Protein AF-A0A5M5C6N2-F1 (afdb_monomer_lite)

InterPro domains:
  IPR043129 ATPase, nucleotide binding domain [SSF53067] (3-131)
  IPR050696 Bacterial cell division protein FtsA/MreB [PTHR32432] (3-227)

Radius of gyration: 34.99 Å; chains: 1; bounding box: 117×96×65 Å

Sequence (260 aa):
LTVLPLGGNSITRDITTLQMEEEEAERLKKAYGDALYEEDPEQEEEATCKLEDDNRIIKVADLNNIIEARAEEIVANVWNQIQLSGYEDKLLAGLILTGGAANLKNLDETLRKRSKIEKIRMAKLPRNTVHAPNNILKKDGSQNTLFGLLFEGNQNCCLTETAPQAAAPVPPLSKPEPEVHRTADIFEDDQELKEQARLARLKKEEEEREAKLAAKEAEKLRKQKEKEEKERRKREAGPSWIQRKIDSLTKEIFSDDDMK

Structure (mmCIF, N/CA/C/O backbone):
data_AF-A0A5M5C6N2-F1
#
_entry.id   AF-A0A5M5C6N2-F1
#
loop_
_atom_site.group_PDB
_atom_site.id
_atom_site.type_symbol
_atom_site.label_atom_id
_atom_site.label_alt_id
_atom_site.label_comp_id
_atom_site.label_asym_id
_atom_site.label_entity_id
_atom_site.label_seq_id
_atom_site.pdbx_PDB_ins_code
_atom_site.Cartn_x
_atom_site.Cartn_y
_atom_site.Cartn_z
_atom_site.occupancy
_atom_site.B_iso_or_equiv
_atom_site.auth_seq_id
_atom_site.auth_comp_id
_atom_site.auth_asym_id
_atom_site.auth_atom_id
_atom_site.pdbx_PDB_model_num
ATOM 1 N N . LEU A 1 1 ? 7.626 7.444 -18.335 1.00 78.94 1 LEU A N 1
ATOM 2 C CA . LEU A 1 1 ? 7.236 7.541 -16.911 1.00 78.94 1 LEU A CA 1
ATOM 3 C C . LEU A 1 1 ? 5.730 7.726 -16.858 1.00 78.94 1 LEU A C 1
ATOM 5 O O . LEU A 1 1 ? 5.243 8.663 -17.477 1.00 78.94 1 LEU A O 1
ATOM 9 N N . THR A 1 2 ? 5.019 6.849 -16.157 1.00 90.38 2 THR A N 1
ATOM 10 C CA . THR A 1 2 ? 3.582 7.005 -15.892 1.00 90.38 2 THR A CA 1
ATOM 11 C C . THR A 1 2 ? 3.406 7.329 -14.417 1.00 90.38 2 THR A C 1
ATOM 13 O O . THR A 1 2 ? 4.009 6.666 -13.576 1.00 90.38 2 THR A O 1
ATOM 16 N N . VAL A 1 3 ? 2.609 8.350 -14.103 1.00 94.31 3 VAL A N 1
ATOM 17 C CA . VAL A 1 3 ? 2.327 8.778 -12.727 1.00 94.31 3 VAL A CA 1
ATOM 18 C C . VAL A 1 3 ? 0.827 8.687 -12.494 1.00 94.31 3 VAL A C 1
ATOM 20 O O . VAL A 1 3 ? 0.045 9.225 -13.275 1.00 94.31 3 VAL A O 1
ATOM 23 N N . LEU A 1 4 ? 0.433 8.004 -11.421 1.00 94.25 4 LEU A N 1
ATOM 24 C CA . LEU A 1 4 ? -0.952 7.949 -10.969 1.00 94.25 4 LEU A CA 1
ATOM 25 C C . LEU A 1 4 ? -1.170 9.039 -9.908 1.00 94.25 4 LEU A C 1
ATOM 27 O O . LEU A 1 4 ? -0.350 9.146 -8.996 1.00 94.25 4 LEU A O 1
ATOM 31 N N . PRO A 1 5 ? -2.253 9.834 -9.978 1.00 94.44 5 PRO A N 1
ATOM 32 C CA . PRO A 1 5 ? -2.545 10.886 -9.001 1.00 94.44 5 PRO A CA 1
ATOM 33 C C . PRO A 1 5 ? -3.140 10.319 -7.693 1.00 94.44 5 PRO A C 1
ATOM 35 O O . PRO A 1 5 ? -4.066 10.891 -7.125 1.00 94.44 5 PRO A O 1
ATOM 38 N N . LEU A 1 6 ? -2.632 9.173 -7.230 1.00 93.94 6 LEU A N 1
ATOM 39 C CA . LEU A 1 6 ? -3.073 8.449 -6.038 1.00 93.94 6 LEU A CA 1
ATOM 40 C C . LEU A 1 6 ? -1.841 7.959 -5.270 1.00 93.94 6 LEU A C 1
ATOM 42 O O . LEU A 1 6 ? -0.880 7.478 -5.871 1.00 93.94 6 LEU A O 1
ATOM 46 N N . GLY A 1 7 ? -1.858 8.067 -3.943 1.00 94.12 7 GLY A N 1
ATOM 47 C CA . GLY A 1 7 ? -0.728 7.642 -3.117 1.00 94.12 7 GLY A CA 1
ATOM 48 C C . GLY A 1 7 ? -1.032 7.657 -1.625 1.00 94.12 7 GLY A C 1
ATOM 49 O O . GLY A 1 7 ? -2.189 7.656 -1.214 1.00 94.12 7 GLY A O 1
ATOM 50 N N . GLY A 1 8 ? 0.017 7.710 -0.800 1.00 95.50 8 GLY A N 1
ATOM 51 C CA . GLY A 1 8 ? -0.117 7.658 0.661 1.00 95.50 8 GLY A CA 1
ATOM 52 C C . GLY A 1 8 ? -1.004 8.757 1.256 1.00 95.50 8 GLY A C 1
ATOM 53 O O . GLY A 1 8 ? -1.673 8.497 2.251 1.00 95.50 8 GLY A O 1
ATOM 54 N N . ASN A 1 9 ? -1.053 9.939 0.632 1.00 96.62 9 ASN A N 1
ATOM 55 C CA . ASN A 1 9 ? -1.909 11.050 1.066 1.00 96.62 9 ASN A CA 1
ATOM 56 C C . ASN A 1 9 ? -3.391 10.791 0.761 1.00 96.62 9 ASN A C 1
ATOM 58 O O . ASN A 1 9 ? -4.253 11.278 1.481 1.00 96.62 9 ASN A O 1
ATOM 62 N N . SER A 1 10 ? -3.704 10.015 -0.284 1.00 97.38 10 SER A N 1
ATOM 63 C CA . SER A 1 10 ? -5.083 9.606 -0.577 1.00 97.38 10 SER A CA 1
ATOM 64 C C . SER A 1 10 ? -5.637 8.739 0.554 1.00 97.38 10 SER A C 1
ATOM 66 O O . SER A 1 10 ? -6.779 8.922 0.950 1.00 97.38 10 SER A O 1
ATOM 68 N N . ILE A 1 11 ? -4.802 7.858 1.118 1.00 97.56 11 ILE A N 1
ATOM 69 C CA . ILE A 1 11 ? -5.161 7.035 2.282 1.00 97.56 11 ILE A CA 1
ATOM 70 C C . ILE A 1 11 ? -5.429 7.931 3.494 1.00 97.56 11 ILE A C 1
ATOM 72 O O . ILE A 1 11 ? -6.481 7.832 4.113 1.00 97.56 11 ILE A O 1
ATOM 76 N N . THR A 1 12 ? -4.513 8.853 3.804 1.00 97.75 12 THR A N 1
ATOM 77 C CA . THR A 1 12 ? -4.675 9.793 4.927 1.00 97.75 12 THR A CA 1
ATOM 78 C C . THR A 1 12 ? -5.946 10.617 4.798 1.00 97.75 12 THR A C 1
ATOM 80 O O . THR A 1 12 ? -6.697 10.754 5.759 1.00 97.75 12 THR A O 1
ATOM 83 N N . ARG A 1 13 ? -6.222 11.125 3.594 1.00 97.44 13 ARG A N 1
ATOM 84 C CA . ARG A 1 13 ? -7.409 11.931 3.325 1.00 97.44 13 ARG A CA 1
ATOM 85 C C . ARG A 1 13 ? -8.696 11.139 3.531 1.00 97.44 13 ARG A C 1
ATOM 87 O O . ARG A 1 13 ? -9.644 11.688 4.080 1.00 97.44 13 ARG A O 1
ATOM 94 N N . ASP A 1 14 ? -8.731 9.868 3.154 1.00 97.69 14 ASP A N 1
ATOM 95 C CA . ASP A 1 14 ? -9.904 9.030 3.395 1.00 97.69 14 ASP A CA 1
ATOM 96 C C . ASP A 1 14 ? -10.122 8.765 4.889 1.00 97.69 14 ASP A C 1
ATOM 98 O O . ASP A 1 14 ? -11.259 8.802 5.352 1.00 97.69 14 ASP A O 1
ATOM 102 N N . ILE A 1 15 ? -9.054 8.586 5.671 1.00 96.56 15 ILE A N 1
ATOM 103 C CA . ILE A 1 15 ? -9.148 8.404 7.130 1.00 96.56 15 ILE A CA 1
ATOM 104 C C . ILE A 1 15 ? -9.790 9.628 7.805 1.00 96.56 15 ILE A C 1
ATOM 106 O O . ILE A 1 15 ? -10.530 9.472 8.774 1.00 96.56 15 ILE A O 1
ATOM 110 N N . THR A 1 16 ? -9.606 10.844 7.270 1.00 95.88 16 THR A N 1
ATOM 111 C CA . THR A 1 16 ? -10.241 12.055 7.837 1.00 95.88 16 THR A CA 1
ATOM 112 C C . THR A 1 16 ? -11.775 12.020 7.814 1.00 95.88 16 THR A C 1
ATOM 114 O O . THR A 1 16 ? -12.417 12.763 8.559 1.00 95.88 16 THR A O 1
ATOM 117 N N . THR A 1 17 ? -12.390 11.114 7.039 1.00 95.06 17 THR A N 1
ATOM 118 C CA . THR A 1 17 ? -13.845 10.873 7.075 1.00 95.06 17 THR A CA 1
ATOM 119 C C . THR A 1 17 ? -14.340 10.384 8.441 1.00 95.06 17 THR A C 1
ATOM 121 O O . THR A 1 17 ? -15.502 10.603 8.777 1.00 95.06 17 THR A O 1
ATOM 124 N N . LEU A 1 18 ? -13.444 9.851 9.279 1.00 91.19 18 LEU A N 1
ATOM 125 C CA . LEU A 1 18 ? -13.678 9.528 10.690 1.00 91.19 18 LEU A CA 1
ATOM 126 C C . LEU A 1 18 ? -13.667 10.767 11.614 1.00 91.19 18 LEU A C 1
ATOM 128 O O . LEU A 1 18 ? -13.539 10.641 12.830 1.00 91.19 18 LEU A O 1
ATOM 132 N N . GLN A 1 19 ? -13.815 11.971 11.051 1.00 91.06 19 GLN A N 1
ATOM 133 C CA . GLN A 1 19 ? -13.918 13.248 11.767 1.00 91.06 19 GLN A CA 1
ATOM 134 C C . GLN A 1 19 ? -12.662 13.610 12.578 1.00 91.06 19 GLN A C 1
ATOM 136 O O . GLN A 1 19 ? -12.755 14.109 13.702 1.00 91.06 19 GLN A O 1
ATOM 141 N N . MET A 1 20 ? -11.481 13.380 12.009 1.00 90.75 20 MET A N 1
ATOM 142 C CA . MET A 1 20 ? -10.190 13.752 12.601 1.00 90.75 20 MET A CA 1
ATOM 143 C C . MET A 1 20 ? -9.370 14.633 11.655 1.00 90.75 20 MET A C 1
ATOM 145 O O . MET A 1 20 ? -9.631 14.676 10.452 1.00 90.75 20 MET A O 1
ATOM 149 N N . GLU A 1 21 ? -8.374 15.327 12.203 1.00 92.81 21 GLU A N 1
ATOM 150 C CA . GLU A 1 21 ? -7.442 16.135 11.415 1.00 92.81 21 GLU A CA 1
ATOM 151 C C . GLU A 1 21 ? -6.451 15.261 10.631 1.00 92.81 21 GLU A C 1
ATOM 153 O O . GLU A 1 21 ? -6.195 14.108 10.979 1.00 92.81 21 GLU A O 1
ATOM 158 N N . GLU A 1 22 ? -5.879 15.812 9.558 1.00 95.69 22 GLU A N 1
ATOM 159 C CA . GLU A 1 22 ? -4.980 15.071 8.662 1.00 95.69 22 GLU A CA 1
ATOM 160 C C . GLU A 1 22 ? -3.694 14.607 9.367 1.00 95.69 22 GLU A C 1
ATOM 162 O O . GLU A 1 22 ? -3.200 13.514 9.093 1.00 95.69 22 GLU A O 1
ATOM 167 N N . GLU A 1 23 ? -3.173 15.402 10.307 1.00 94.75 23 GLU A N 1
ATOM 168 C CA . GLU A 1 23 ? -1.997 15.036 11.105 1.00 94.75 23 GLU A CA 1
ATOM 169 C C . GLU A 1 23 ? -2.273 13.809 11.984 1.00 94.75 23 GLU A C 1
ATOM 171 O O . GLU A 1 23 ? -1.483 12.859 12.000 1.00 94.75 23 GLU A O 1
ATOM 176 N N . GLU A 1 24 ? -3.442 13.779 12.624 1.00 92.50 24 GLU A N 1
ATOM 177 C CA . GLU A 1 24 ? -3.880 12.652 13.444 1.00 92.50 24 GLU A CA 1
ATOM 178 C C . GLU A 1 24 ? -4.165 11.409 12.593 1.00 92.50 24 GLU A C 1
ATOM 180 O O . GLU A 1 24 ? -3.722 10.305 12.920 1.00 92.50 24 GLU A O 1
ATOM 185 N N . ALA A 1 25 ? -4.818 11.585 11.443 1.00 95.31 25 ALA A N 1
ATOM 186 C CA . ALA A 1 25 ? -5.032 10.515 10.474 1.00 95.31 25 ALA A CA 1
ATOM 187 C C . ALA A 1 25 ? -3.707 9.896 10.002 1.00 95.31 25 ALA A C 1
ATOM 189 O O . ALA A 1 25 ? -3.579 8.672 9.920 1.00 95.31 25 ALA A O 1
ATOM 190 N N . GLU A 1 26 ? -2.690 10.718 9.724 1.00 96.06 26 GLU A N 1
ATOM 191 C CA . GLU A 1 26 ? -1.363 10.247 9.324 1.00 96.06 26 GLU A CA 1
ATOM 192 C C . GLU A 1 26 ? -0.672 9.477 10.455 1.00 96.06 26 GLU A C 1
ATOM 194 O O . GLU A 1 26 ? -0.007 8.466 10.201 1.00 96.06 26 GLU A O 1
ATOM 199 N N . ARG A 1 27 ? -0.826 9.944 11.698 1.00 94.62 27 ARG A N 1
ATOM 200 C CA . ARG A 1 27 ? -0.292 9.291 12.897 1.00 94.62 27 ARG A CA 1
ATOM 201 C C . ARG A 1 27 ? -0.916 7.911 13.088 1.00 94.62 27 ARG A C 1
ATOM 203 O O . ARG A 1 27 ? -0.180 6.928 13.201 1.00 94.62 27 ARG A O 1
ATOM 210 N N . LEU A 1 28 ? -2.246 7.819 13.038 1.00 93.50 28 LEU A N 1
ATOM 211 C CA . LEU A 1 28 ? -2.975 6.556 13.170 1.00 93.50 28 LEU A CA 1
ATOM 212 C C . LEU A 1 28 ? -2.671 5.595 12.018 1.00 93.50 28 LEU A C 1
ATOM 214 O O . LEU A 1 28 ? -2.418 4.418 12.269 1.00 93.50 28 LEU A O 1
ATOM 218 N N . LYS A 1 29 ? -2.585 6.092 10.777 1.00 96.06 29 LYS A N 1
ATOM 219 C CA . LYS A 1 29 ? -2.173 5.295 9.610 1.00 96.06 29 LYS A CA 1
ATOM 220 C C . LYS A 1 29 ? -0.798 4.657 9.811 1.00 96.06 29 LYS A C 1
ATOM 222 O O . LYS A 1 29 ? -0.615 3.487 9.502 1.00 96.06 29 LYS A O 1
ATOM 227 N N . LYS A 1 30 ? 0.180 5.414 10.318 1.00 94.81 30 LYS A N 1
ATOM 228 C CA . LYS A 1 30 ? 1.534 4.893 10.582 1.00 94.81 30 LYS A CA 1
ATOM 229 C C . LYS A 1 30 ? 1.570 3.897 11.740 1.00 94.81 30 LYS A C 1
ATOM 231 O O . LYS A 1 30 ? 2.408 3.003 11.718 1.00 94.81 30 LYS A O 1
ATOM 236 N N . ALA A 1 31 ? 0.719 4.082 12.747 1.00 93.25 31 ALA A N 1
ATOM 237 C CA . ALA A 1 31 ? 0.718 3.266 13.957 1.00 93.25 31 ALA A CA 1
ATOM 238 C C . ALA A 1 31 ? -0.047 1.942 13.797 1.00 93.25 31 ALA A C 1
ATOM 240 O O . ALA A 1 31 ? 0.437 0.909 14.251 1.00 93.25 31 ALA A O 1
ATOM 241 N N . TYR A 1 32 ? -1.216 1.972 13.150 1.00 93.50 32 TYR A N 1
ATOM 242 C CA . TYR A 1 32 ? -2.164 0.849 13.111 1.00 93.50 32 TYR A CA 1
ATOM 243 C C . TYR A 1 32 ? -2.535 0.390 11.695 1.00 93.50 32 TYR A C 1
ATOM 245 O O . TYR A 1 32 ? -3.267 -0.587 11.557 1.00 93.50 32 TYR A O 1
ATOM 253 N N . GLY A 1 33 ? -2.062 1.090 10.660 1.00 94.69 33 GLY A N 1
ATOM 254 C CA . GLY A 1 33 ? -2.481 0.856 9.284 1.00 94.69 33 GLY A CA 1
ATOM 255 C C . GLY A 1 33 ? -2.011 -0.480 8.716 1.00 94.69 33 GLY A C 1
ATOM 256 O O . GLY A 1 33 ? -0.813 -0.778 8.693 1.00 94.69 33 GLY A O 1
ATOM 257 N N . ASP A 1 34 ? -2.965 -1.232 8.186 1.00 95.75 34 ASP A N 1
ATOM 258 C CA . ASP A 1 34 ? -2.791 -2.524 7.536 1.00 95.75 34 ASP A CA 1
ATOM 259 C C . ASP A 1 34 ? -3.590 -2.548 6.224 1.00 95.75 34 ASP A C 1
ATOM 261 O O . ASP A 1 34 ? -4.764 -2.186 6.190 1.00 95.75 34 ASP A O 1
ATOM 265 N N . ALA A 1 35 ? -2.929 -2.903 5.121 1.00 95.50 35 ALA A N 1
ATOM 266 C CA . ALA A 1 35 ? -3.523 -2.952 3.786 1.00 95.50 35 ALA A CA 1
ATOM 267 C C . ALA A 1 35 ? -4.299 -4.249 3.505 1.00 95.50 35 ALA A C 1
ATOM 269 O O . ALA A 1 35 ? -4.906 -4.363 2.438 1.00 95.50 35 ALA A O 1
ATOM 270 N N . LEU A 1 36 ? -4.217 -5.229 4.406 1.00 92.81 36 LEU A N 1
ATOM 271 C CA . LEU A 1 36 ? -4.954 -6.486 4.357 1.00 92.81 36 LEU A CA 1
ATOM 272 C C . LEU A 1 36 ? -5.236 -6.907 5.802 1.00 92.81 36 LEU A C 1
ATOM 274 O O . LEU A 1 36 ? -4.557 -7.773 6.358 1.00 92.81 36 LEU A O 1
ATOM 278 N N . TYR A 1 37 ? -6.167 -6.202 6.441 1.00 90.19 37 TYR A N 1
ATOM 279 C CA . TYR A 1 37 ? -6.447 -6.401 7.856 1.00 90.19 37 TYR A CA 1
ATOM 280 C C . TYR A 1 37 ? -7.359 -7.608 8.054 1.00 90.19 37 TYR A C 1
ATOM 282 O O . TYR A 1 37 ? -8.440 -7.694 7.479 1.00 90.19 37 TYR A O 1
ATOM 290 N N . GLU A 1 38 ? -6.934 -8.522 8.918 1.00 86.50 38 GLU A N 1
ATOM 291 C CA . GLU A 1 38 ? -7.752 -9.636 9.381 1.00 86.50 38 GLU A CA 1
ATOM 292 C C . GLU A 1 38 ? -7.934 -9.489 10.893 1.00 86.50 38 GLU A C 1
ATOM 294 O O . GLU A 1 38 ? -6.960 -9.340 11.636 1.00 86.50 38 GLU A O 1
ATOM 299 N N . GLU A 1 39 ? -9.189 -9.471 11.339 1.00 77.69 39 GLU A N 1
ATOM 300 C CA . GLU A 1 39 ? -9.524 -9.427 12.760 1.00 77.69 39 GLU A CA 1
ATOM 301 C C . GLU A 1 39 ? -9.248 -10.797 13.388 1.00 77.69 39 GLU A C 1
ATOM 303 O O . GLU A 1 39 ? -9.658 -11.826 12.846 1.00 77.69 39 GLU A O 1
ATOM 308 N N . ASP A 1 40 ? -8.527 -10.813 14.510 1.00 77.44 40 ASP A N 1
ATOM 309 C CA . ASP A 1 40 ? -8.196 -12.051 15.209 1.00 77.44 40 ASP A CA 1
ATOM 310 C C . ASP A 1 40 ? -9.430 -12.549 15.984 1.00 77.44 40 ASP A C 1
ATOM 312 O O . ASP A 1 40 ? -9.872 -11.882 16.924 1.00 77.44 40 ASP A O 1
ATOM 316 N N . PRO A 1 41 ? -10.004 -13.713 15.624 1.00 72.31 41 PRO A N 1
ATOM 317 C CA . PRO A 1 41 ? -11.196 -14.236 16.282 1.00 72.31 41 PRO A CA 1
ATOM 318 C C . PRO A 1 41 ? -10.955 -14.664 17.739 1.00 72.31 41 PRO A C 1
ATOM 320 O O . PRO A 1 41 ? -11.925 -14.892 18.461 1.00 72.31 41 PRO A O 1
ATOM 323 N N . GLU A 1 42 ? -9.698 -14.807 18.175 1.00 70.25 42 GLU A N 1
ATOM 324 C CA . GLU A 1 42 ? -9.336 -15.152 19.557 1.00 70.25 42 GLU A CA 1
ATOM 325 C C . GLU A 1 42 ? -9.193 -13.916 20.462 1.00 70.25 42 GLU A C 1
ATOM 327 O O . GLU A 1 42 ? -9.036 -14.047 21.679 1.00 70.25 42 GLU A O 1
ATOM 332 N N . GLN A 1 43 ? -9.268 -12.709 19.898 1.00 72.25 43 GLN A N 1
ATOM 333 C CA . GLN A 1 43 ? -9.117 -11.468 20.643 1.00 72.25 43 GLN A CA 1
ATOM 334 C C . GLN A 1 43 ? -10.446 -11.082 21.322 1.00 72.25 43 GLN A C 1
ATOM 336 O O . GLN A 1 43 ? -11.411 -10.702 20.667 1.00 72.25 43 GLN A O 1
ATOM 341 N N . GLU A 1 44 ? -10.508 -11.191 22.657 1.00 59.06 44 GLU A N 1
ATOM 342 C CA . GLU A 1 44 ? -11.731 -10.913 23.440 1.00 59.06 44 GLU A CA 1
ATOM 343 C C . GLU A 1 44 ? -12.141 -9.426 23.446 1.00 59.06 44 GLU A C 1
ATOM 345 O O . GLU A 1 44 ? -13.319 -9.114 23.626 1.00 59.06 44 GLU A O 1
ATOM 350 N N . GLU A 1 45 ? -11.190 -8.508 23.242 1.00 61.97 45 GLU A N 1
ATOM 351 C CA . GLU A 1 45 ? -11.435 -7.064 23.166 1.00 61.97 45 GLU A CA 1
ATOM 352 C C . GLU A 1 45 ? -11.119 -6.529 21.766 1.00 61.97 45 GLU A C 1
ATOM 354 O O . GLU A 1 45 ? -10.019 -6.727 21.244 1.00 61.97 45 GLU A O 1
ATOM 359 N N . GLU A 1 46 ? -12.076 -5.799 21.183 1.00 68.00 46 GLU A N 1
ATOM 360 C CA . GLU A 1 46 ? -11.882 -5.096 19.914 1.00 68.00 46 GLU A CA 1
ATOM 361 C C . GLU A 1 46 ? -10.692 -4.133 20.032 1.00 68.00 46 GLU A C 1
ATOM 363 O O . GLU A 1 46 ? -10.633 -3.288 20.931 1.00 68.00 46 GLU A O 1
ATOM 368 N N . ALA A 1 47 ? -9.736 -4.228 19.107 1.00 75.69 47 ALA A N 1
ATOM 369 C CA . ALA A 1 47 ? -8.605 -3.316 19.090 1.00 75.69 47 ALA A CA 1
ATOM 370 C C . ALA A 1 47 ? -9.097 -1.883 18.828 1.00 75.69 47 ALA A C 1
ATOM 372 O O . ALA A 1 47 ? -9.741 -1.603 17.814 1.00 75.69 47 ALA A O 1
ATOM 373 N N . THR A 1 48 ? -8.766 -0.956 19.727 1.00 81.62 48 THR A N 1
ATOM 374 C CA . THR A 1 48 ? -9.155 0.453 19.599 1.00 81.62 48 THR A CA 1
ATOM 375 C C . THR A 1 48 ? -7.957 1.387 19.527 1.00 81.62 48 THR A C 1
ATOM 377 O O . THR A 1 48 ? -6.979 1.207 20.254 1.00 81.62 48 THR A O 1
ATOM 380 N N . CYS A 1 49 ? -8.056 2.429 18.707 1.00 79.00 49 CYS A N 1
ATOM 381 C CA . CYS A 1 49 ? -7.120 3.542 18.679 1.00 79.00 49 CYS A CA 1
ATOM 382 C C . CYS A 1 49 ? -7.710 4.757 19.413 1.00 79.00 49 CYS A C 1
ATOM 384 O O . CYS A 1 49 ? -8.867 5.137 19.214 1.00 79.00 49 CYS A O 1
ATOM 386 N N . LYS A 1 50 ? -6.901 5.354 20.294 1.00 78.00 50 LYS A N 1
ATOM 387 C CA . LYS A 1 50 ? -7.244 6.584 21.016 1.00 78.00 50 LYS A CA 1
ATOM 388 C C . LYS A 1 50 ? -6.752 7.796 20.240 1.00 78.00 50 LYS A C 1
ATOM 390 O O . LYS A 1 50 ? -5.603 7.808 19.793 1.00 78.00 50 LYS A O 1
ATOM 395 N N . LEU A 1 51 ? -7.613 8.798 20.115 1.00 77.25 51 LEU A N 1
ATOM 396 C CA . LEU A 1 51 ? -7.237 10.096 19.564 1.00 77.25 51 LEU A CA 1
ATOM 397 C C . LEU A 1 51 ? -6.470 10.916 20.608 1.00 77.25 51 LEU A C 1
ATOM 399 O O . LEU A 1 51 ? -6.529 10.636 21.802 1.00 77.25 51 LEU A O 1
ATOM 403 N N . GLU A 1 52 ? -5.761 11.954 20.163 1.00 74.50 52 GLU A N 1
ATOM 404 C CA . GLU A 1 52 ? -5.046 12.880 21.063 1.00 74.50 52 GLU A CA 1
ATOM 405 C C . GLU A 1 52 ? -5.952 13.627 22.044 1.00 74.50 52 GLU A C 1
ATOM 407 O O . GLU A 1 52 ? -5.486 14.074 23.089 1.00 74.50 52 GLU A O 1
ATOM 412 N N . ASP A 1 53 ? -7.243 13.740 21.731 1.00 71.06 53 ASP A N 1
ATOM 413 C CA . ASP A 1 53 ? -8.229 14.348 22.620 1.00 71.06 53 ASP A CA 1
ATOM 414 C C . ASP A 1 53 ? -8.648 13.434 23.789 1.00 71.06 53 ASP A C 1
ATOM 416 O O . ASP A 1 53 ? -9.404 13.891 24.647 1.00 71.06 53 ASP A O 1
ATOM 420 N N . ASP A 1 54 ? -8.186 12.170 23.816 1.00 68.19 54 ASP A N 1
ATOM 421 C CA . ASP A 1 54 ? -8.509 11.093 24.777 1.00 68.19 54 ASP A CA 1
ATOM 422 C C . ASP A 1 54 ? -10.019 10.850 25.012 1.00 68.19 54 ASP A C 1
ATOM 424 O O . ASP A 1 54 ? -10.415 9.995 25.806 1.00 68.19 54 ASP A O 1
ATOM 428 N N . ASN A 1 55 ? -10.879 11.562 24.282 1.00 71.88 55 ASN A N 1
ATOM 429 C CA . ASN A 1 55 ? -12.330 11.544 24.416 1.00 71.88 55 ASN A CA 1
ATOM 430 C C . ASN A 1 55 ? -12.984 10.661 23.357 1.00 71.88 55 ASN A C 1
ATOM 432 O O . ASN A 1 55 ? -14.118 10.214 23.548 1.00 71.88 55 ASN A O 1
ATOM 436 N N . ARG A 1 56 ? -12.304 10.426 22.230 1.00 79.75 56 ARG A N 1
ATOM 437 C CA . ARG A 1 56 ? -12.822 9.618 21.127 1.00 79.75 56 ARG A CA 1
ATOM 438 C C . ARG A 1 56 ? -11.970 8.377 20.916 1.00 79.75 56 ARG A C 1
ATOM 440 O O . ARG A 1 56 ? -10.744 8.430 20.835 1.00 79.75 56 ARG A O 1
ATOM 447 N N . ILE A 1 57 ? -12.667 7.254 20.821 1.00 84.25 57 ILE A N 1
ATOM 448 C CA . ILE A 1 57 ? -12.102 5.933 20.589 1.00 84.25 57 ILE A CA 1
ATOM 449 C C . ILE A 1 57 ? -12.649 5.446 19.252 1.00 84.25 57 ILE A C 1
ATOM 451 O O . ILE A 1 57 ? -13.857 5.515 19.018 1.00 84.25 57 ILE A O 1
ATOM 455 N N . ILE A 1 58 ? -11.763 4.978 18.379 1.00 88.38 58 ILE A N 1
ATOM 456 C CA . ILE A 1 58 ? -12.119 4.414 17.075 1.00 88.38 58 ILE A CA 1
ATOM 457 C C . ILE A 1 58 ? -11.692 2.950 17.050 1.00 88.38 58 ILE A C 1
ATOM 459 O O . ILE A 1 58 ? -10.665 2.581 17.622 1.00 88.38 58 ILE A O 1
ATOM 463 N N . LYS A 1 59 ? -12.481 2.103 16.389 1.00 90.38 59 LYS A N 1
ATOM 464 C CA . LYS A 1 59 ? -12.116 0.704 16.176 1.00 90.38 59 LYS A CA 1
ATOM 465 C C . LYS A 1 59 ? -11.017 0.611 15.121 1.00 90.38 59 LYS A C 1
ATOM 467 O O . LYS A 1 59 ? -11.115 1.214 14.053 1.00 90.38 59 LYS A O 1
ATOM 472 N N . VAL A 1 60 ? -9.989 -0.188 15.386 1.00 91.38 60 VAL A N 1
ATOM 473 C CA . VAL A 1 60 ? -8.908 -0.450 14.423 1.00 91.38 60 VAL A CA 1
ATOM 474 C C . VAL A 1 60 ? -9.462 -1.094 13.149 1.00 91.38 60 VAL A C 1
ATOM 476 O O . VAL A 1 60 ? -8.990 -0.772 12.062 1.00 91.38 60 VAL A O 1
ATOM 479 N N . ALA A 1 61 ? -10.514 -1.910 13.263 1.00 91.62 61 ALA A N 1
ATOM 480 C CA . ALA A 1 61 ? -11.232 -2.461 12.117 1.00 91.62 61 ALA A CA 1
ATOM 481 C C . ALA A 1 61 ? -11.807 -1.366 11.200 1.00 91.62 61 ALA A C 1
ATOM 483 O O . ALA A 1 61 ? -11.598 -1.409 9.992 1.00 91.62 61 ALA A O 1
ATOM 484 N N . ASP A 1 62 ? -12.463 -0.338 11.753 1.00 92.94 62 ASP A N 1
ATOM 485 C CA . ASP A 1 62 ? -13.035 0.761 10.958 1.00 92.94 62 ASP A CA 1
ATOM 486 C C . ASP A 1 62 ? -11.946 1.572 10.244 1.00 92.94 62 ASP A C 1
ATOM 488 O O . ASP A 1 62 ? -12.085 1.918 9.069 1.00 92.94 62 ASP A O 1
ATOM 492 N N . LEU A 1 63 ? -10.832 1.834 10.938 1.00 94.31 63 LEU A N 1
ATOM 493 C CA . LEU A 1 63 ? -9.660 2.487 10.359 1.00 94.31 63 LEU A CA 1
ATOM 494 C C . LEU A 1 63 ? -9.088 1.666 9.195 1.00 94.31 63 LEU A C 1
ATOM 496 O O . LEU A 1 63 ? -8.853 2.205 8.111 1.00 94.31 63 LEU A O 1
ATOM 500 N N . ASN A 1 64 ? -8.867 0.369 9.412 1.00 95.69 64 ASN A N 1
ATOM 501 C CA . ASN A 1 64 ? -8.249 -0.495 8.417 1.00 95.69 64 ASN A CA 1
ATOM 502 C C . ASN A 1 64 ? -9.176 -0.820 7.245 1.00 95.69 64 ASN A C 1
ATOM 504 O O . ASN A 1 64 ? -8.684 -0.909 6.129 1.00 95.69 64 ASN A O 1
ATOM 508 N N . ASN A 1 65 ? -10.497 -0.855 7.434 1.00 95.62 65 ASN A N 1
ATOM 509 C CA . ASN A 1 65 ? -11.458 -0.966 6.332 1.00 95.62 65 ASN A CA 1
ATOM 510 C C . ASN A 1 65 ? -11.296 0.176 5.313 1.00 95.62 65 ASN A C 1
ATOM 512 O O . ASN A 1 65 ? -11.344 -0.043 4.101 1.00 95.62 65 ASN A O 1
ATOM 516 N N . ILE A 1 66 ? -11.066 1.404 5.792 1.00 96.75 66 ILE A N 1
ATOM 517 C CA . ILE A 1 66 ? -10.811 2.567 4.929 1.00 96.75 66 ILE A CA 1
ATOM 518 C C . ILE A 1 66 ? -9.446 2.440 4.238 1.00 96.75 66 ILE A C 1
ATOM 520 O O . ILE A 1 66 ? -9.324 2.697 3.036 1.00 96.75 66 ILE A O 1
ATOM 524 N N . ILE A 1 67 ? -8.416 2.044 4.991 1.00 97.12 67 ILE A N 1
ATOM 525 C CA . ILE A 1 67 ? -7.048 1.890 4.478 1.00 97.12 67 ILE A CA 1
ATOM 526 C C . ILE A 1 67 ? -6.984 0.806 3.402 1.00 97.12 67 ILE A C 1
ATOM 528 O O . ILE A 1 67 ? -6.421 1.058 2.336 1.00 97.12 67 ILE A O 1
ATOM 532 N N . GLU A 1 68 ? -7.574 -0.361 3.653 1.00 96.81 68 GLU A N 1
ATOM 533 C CA . GLU A 1 68 ? -7.637 -1.492 2.730 1.00 96.81 68 GLU A CA 1
ATOM 534 C C . GLU A 1 68 ? -8.349 -1.101 1.436 1.00 96.81 68 GLU A C 1
ATOM 536 O O . GLU A 1 68 ? -7.785 -1.289 0.359 1.00 96.81 68 GLU A O 1
ATOM 541 N N . ALA A 1 69 ? -9.519 -0.456 1.520 1.00 96.94 69 ALA A N 1
ATOM 542 C CA . ALA A 1 69 ? -10.255 -0.016 0.337 1.00 96.94 69 ALA A CA 1
ATOM 543 C C . ALA A 1 69 ? -9.412 0.914 -0.557 1.00 96.94 69 ALA A C 1
ATOM 545 O O . ALA A 1 69 ? -9.350 0.733 -1.779 1.00 96.94 69 ALA A O 1
ATOM 546 N N . ARG A 1 70 ? -8.704 1.888 0.038 1.00 97.44 70 ARG A N 1
ATOM 547 C CA . ARG A 1 70 ? -7.833 2.791 -0.731 1.00 97.44 70 ARG A CA 1
ATOM 548 C C . ARG A 1 70 ? -6.562 2.098 -1.224 1.00 97.44 70 ARG A C 1
ATOM 550 O O . ARG A 1 70 ? -6.103 2.386 -2.332 1.00 97.44 70 ARG A O 1
ATOM 557 N N . ALA A 1 71 ? -5.974 1.208 -0.431 1.00 97.25 71 ALA A N 1
ATOM 558 C CA . ALA A 1 71 ? -4.797 0.445 -0.828 1.00 97.25 71 ALA A CA 1
ATOM 559 C C . ALA A 1 71 ? -5.115 -0.486 -2.008 1.00 97.25 71 ALA A C 1
ATOM 561 O O . ALA A 1 71 ? -4.345 -0.522 -2.972 1.00 97.25 71 ALA A O 1
ATOM 562 N N . GLU A 1 72 ? -6.265 -1.163 -1.986 1.00 96.62 72 GLU A N 1
ATOM 563 C CA . GLU A 1 72 ? -6.744 -2.001 -3.085 1.00 96.62 72 GLU A CA 1
ATOM 564 C C . GLU A 1 72 ? -6.964 -1.175 -4.357 1.00 96.62 72 GLU A C 1
ATOM 566 O O . GLU A 1 72 ? -6.520 -1.584 -5.431 1.00 96.62 72 GLU A O 1
ATOM 571 N N . GLU A 1 73 ? -7.562 0.016 -4.258 1.00 97.38 73 GLU A N 1
ATOM 572 C CA . GLU A 1 73 ? -7.731 0.912 -5.407 1.00 97.38 73 GLU A CA 1
ATOM 573 C C . GLU A 1 73 ? -6.382 1.326 -6.015 1.00 97.38 73 GLU A C 1
ATOM 575 O O . GLU A 1 73 ? -6.199 1.262 -7.238 1.00 97.38 73 GLU A O 1
ATOM 580 N N . ILE A 1 74 ? -5.419 1.736 -5.181 1.00 97.06 74 ILE A N 1
ATOM 581 C CA . ILE A 1 74 ? -4.073 2.114 -5.632 1.00 97.06 74 ILE A CA 1
ATOM 582 C C . ILE A 1 74 ? -3.410 0.926 -6.335 1.00 97.06 74 ILE A C 1
ATOM 584 O O . ILE A 1 74 ? -2.936 1.062 -7.466 1.00 97.06 74 ILE A O 1
ATOM 588 N N . VAL A 1 75 ? -3.414 -0.247 -5.699 1.00 96.88 75 VAL A N 1
ATOM 589 C CA . VAL A 1 75 ? -2.831 -1.482 -6.239 1.00 96.88 75 VAL A CA 1
ATOM 590 C C . VAL A 1 75 ? -3.511 -1.892 -7.547 1.00 96.88 75 VAL A C 1
ATOM 592 O O . VAL A 1 75 ? -2.823 -2.261 -8.501 1.00 96.88 75 VAL A O 1
ATOM 595 N N . ALA A 1 76 ? -4.836 -1.787 -7.642 1.00 96.88 76 ALA A N 1
ATOM 596 C CA . ALA A 1 76 ? -5.584 -2.099 -8.853 1.00 96.88 76 ALA A CA 1
ATOM 597 C C . ALA A 1 76 ? -5.213 -1.160 -10.008 1.00 96.88 76 ALA A C 1
ATOM 599 O O . ALA A 1 76 ? -4.992 -1.628 -11.126 1.00 96.88 76 ALA A O 1
ATOM 600 N N . ASN A 1 77 ? -5.084 0.144 -9.745 1.00 96.94 77 ASN A N 1
ATOM 601 C CA . ASN A 1 77 ? -4.660 1.112 -10.755 1.00 96.94 77 ASN A CA 1
ATOM 602 C C . ASN A 1 77 ? -3.208 0.883 -11.199 1.00 96.94 77 ASN A C 1
ATOM 604 O O . ASN A 1 77 ? -2.930 0.917 -12.398 1.00 96.94 77 ASN A O 1
ATOM 608 N N . VAL A 1 78 ? -2.293 0.595 -10.268 1.00 95.75 78 VAL A N 1
ATOM 609 C CA . VAL A 1 78 ? -0.898 0.240 -10.586 1.00 95.75 78 VAL A CA 1
ATOM 610 C C . VAL A 1 78 ? -0.845 -1.023 -11.445 1.00 95.75 78 VAL A C 1
ATOM 612 O O . VAL A 1 78 ? -0.163 -1.039 -12.470 1.00 95.75 78 VAL A O 1
ATOM 615 N N . TRP A 1 79 ? -1.593 -2.063 -11.071 1.00 95.75 79 TRP A N 1
ATOM 616 C CA . TRP A 1 79 ? -1.647 -3.304 -11.838 1.00 95.75 79 TRP A CA 1
ATOM 617 C C . TRP A 1 79 ? -2.189 -3.072 -13.248 1.00 95.75 79 TRP A C 1
ATOM 619 O O . TRP A 1 79 ? -1.570 -3.508 -14.214 1.00 95.75 79 TRP A O 1
ATOM 629 N N . ASN A 1 80 ? -3.267 -2.297 -13.390 1.00 96.12 80 ASN A N 1
ATOM 630 C CA . ASN A 1 80 ? -3.810 -1.942 -14.701 1.00 96.12 80 ASN A CA 1
ATOM 631 C C . ASN A 1 80 ? -2.762 -1.240 -15.585 1.00 96.12 80 ASN A C 1
ATOM 633 O O . ASN A 1 80 ? -2.681 -1.539 -16.773 1.00 96.12 80 ASN A O 1
ATOM 637 N N . GLN A 1 81 ? -1.919 -0.359 -15.031 1.00 95.81 81 GLN A N 1
ATOM 638 C CA . GLN A 1 81 ? -0.831 0.266 -15.800 1.00 95.81 81 GLN A CA 1
ATOM 639 C C . GLN A 1 81 ? 0.211 -0.755 -16.279 1.00 95.81 81 GLN A C 1
ATOM 641 O O . GLN A 1 81 ? 0.659 -0.683 -17.423 1.00 95.81 81 GLN A O 1
ATOM 646 N N . ILE A 1 82 ? 0.562 -1.735 -15.443 1.00 94.31 82 ILE A N 1
ATOM 647 C CA . ILE A 1 82 ? 1.466 -2.829 -15.831 1.00 94.31 82 ILE A CA 1
ATOM 648 C C . ILE A 1 82 ? 0.848 -3.659 -16.965 1.00 94.31 82 ILE A C 1
ATOM 650 O O . ILE A 1 82 ? 1.533 -3.968 -17.941 1.00 94.31 82 ILE A O 1
ATOM 654 N N . GLN A 1 83 ? -0.446 -3.967 -16.898 1.00 94.50 83 GLN A N 1
ATOM 655 C CA . GLN A 1 83 ? -1.123 -4.720 -17.958 1.00 94.50 83 GLN A CA 1
ATOM 656 C C . GLN A 1 83 ? -1.185 -3.934 -19.273 1.00 94.50 83 GLN A C 1
ATOM 658 O O . GLN A 1 83 ? -0.835 -4.466 -20.325 1.00 94.50 83 GLN A O 1
ATOM 663 N N . LEU A 1 84 ? -1.547 -2.648 -19.214 1.00 95.12 84 LEU A N 1
ATOM 664 C CA . LEU A 1 84 ? -1.593 -1.764 -20.384 1.00 95.12 84 LEU A CA 1
ATOM 665 C C . LEU A 1 84 ? -0.221 -1.578 -21.040 1.00 95.12 84 LEU A C 1
ATOM 667 O O . LEU A 1 84 ? -0.139 -1.394 -22.251 1.00 95.12 84 LEU A O 1
ATOM 671 N N . SER A 1 85 ? 0.855 -1.654 -20.256 1.00 93.69 85 SER A N 1
ATOM 672 C CA . SER A 1 85 ? 2.223 -1.572 -20.770 1.00 93.69 85 SER A CA 1
ATOM 673 C C . SER A 1 85 ? 2.685 -2.829 -21.525 1.00 93.69 85 SER A C 1
ATOM 675 O O . SER A 1 85 ? 3.691 -2.781 -22.227 1.00 93.69 85 SER A O 1
ATOM 677 N N . GLY A 1 86 ? 1.974 -3.957 -21.393 1.00 93.50 86 GLY A N 1
ATOM 678 C CA . GLY A 1 86 ? 2.360 -5.229 -22.012 1.00 93.50 86 GLY A CA 1
ATOM 679 C C . GLY A 1 86 ? 3.591 -5.895 -21.381 1.00 93.50 86 GLY A C 1
ATOM 680 O O . GLY A 1 86 ? 4.219 -6.739 -22.023 1.00 93.50 86 GLY A O 1
ATOM 681 N N . TYR A 1 87 ? 3.952 -5.514 -20.148 1.00 91.31 87 TYR A N 1
ATOM 682 C CA . TYR A 1 87 ? 5.044 -6.129 -19.384 1.00 91.31 87 TYR A CA 1
ATOM 683 C C . TYR A 1 87 ? 4.569 -7.180 -18.368 1.00 91.31 87 TYR A C 1
ATOM 685 O O . TYR A 1 87 ? 5.415 -7.770 -17.706 1.00 91.31 87 TYR A O 1
ATOM 693 N N . GLU A 1 88 ? 3.262 -7.449 -18.230 1.00 90.88 88 GLU A N 1
ATOM 694 C CA . GLU A 1 88 ? 2.727 -8.359 -17.195 1.00 90.88 88 GLU A CA 1
ATOM 695 C C . GLU A 1 88 ? 3.400 -9.746 -17.166 1.00 90.88 88 GLU A C 1
ATOM 697 O O . GLU A 1 88 ? 3.641 -10.291 -16.091 1.00 90.88 88 GLU A O 1
ATOM 702 N N . ASP A 1 89 ? 3.765 -10.287 -18.329 1.00 89.50 89 ASP A N 1
ATOM 703 C CA . ASP A 1 89 ? 4.410 -11.591 -18.513 1.00 89.50 89 ASP A CA 1
ATOM 704 C C . ASP A 1 89 ? 5.946 -11.516 -18.597 1.00 89.50 89 ASP A C 1
ATOM 706 O O . ASP A 1 89 ? 6.615 -12.544 -18.689 1.00 89.50 89 ASP A O 1
ATOM 710 N N . LYS A 1 90 ? 6.525 -10.312 -18.520 1.00 92.25 90 LYS A N 1
ATOM 711 C CA . LYS A 1 90 ? 7.971 -10.051 -18.664 1.00 92.25 90 LYS A CA 1
ATOM 712 C C . LYS A 1 90 ? 8.662 -9.686 -17.345 1.00 92.25 90 LYS A C 1
ATOM 714 O O . LYS A 1 90 ? 9.864 -9.428 -17.320 1.00 92.25 90 LYS A O 1
ATOM 719 N N . LEU A 1 91 ? 7.938 -9.687 -16.225 1.00 90.94 91 LEU A N 1
ATOM 720 C CA . LEU A 1 91 ? 8.446 -9.305 -14.898 1.00 90.94 91 LEU A CA 1
ATOM 721 C C . LEU A 1 91 ? 9.166 -10.460 -14.167 1.00 90.94 91 LEU A C 1
ATOM 723 O O . LEU A 1 91 ? 8.849 -10.784 -13.023 1.00 90.94 91 LEU A O 1
ATOM 727 N N . LEU A 1 92 ? 10.183 -11.069 -14.792 1.00 89.69 92 LEU A N 1
ATOM 728 C CA . LEU A 1 92 ? 10.934 -12.214 -14.230 1.00 89.69 92 LEU A CA 1
ATOM 729 C C . LEU A 1 92 ? 11.643 -11.902 -12.897 1.00 89.69 92 LEU A C 1
ATOM 731 O O . LEU A 1 92 ? 11.776 -12.769 -12.020 1.00 89.69 92 LEU A O 1
ATOM 735 N N . ALA A 1 93 ? 12.114 -10.660 -12.755 1.00 91.50 93 ALA A N 1
ATOM 736 C CA . ALA A 1 93 ? 12.755 -10.143 -11.547 1.00 91.50 93 ALA A CA 1
ATOM 737 C C . ALA A 1 93 ? 11.746 -9.693 -10.475 1.00 91.50 93 ALA A C 1
ATOM 739 O O . ALA A 1 93 ? 12.148 -9.410 -9.344 1.00 91.50 93 ALA A O 1
ATOM 740 N N . GLY A 1 94 ? 10.454 -9.662 -10.813 1.00 94.00 94 GLY A N 1
ATOM 741 C CA . GLY A 1 94 ? 9.392 -9.236 -9.920 1.00 94.00 94 GLY A CA 1
ATOM 742 C C . GLY A 1 94 ? 9.201 -7.722 -9.833 1.00 94.00 94 GLY A C 1
ATOM 743 O O . GLY A 1 94 ? 9.643 -6.964 -10.696 1.00 94.00 94 GLY A O 1
ATOM 744 N N . LEU A 1 95 ? 8.534 -7.292 -8.764 1.00 95.12 95 LEU A N 1
ATOM 745 C CA . LEU A 1 95 ? 8.212 -5.897 -8.473 1.00 95.12 95 LEU A CA 1
ATOM 746 C C . LEU A 1 95 ? 9.041 -5.380 -7.294 1.00 95.12 95 LEU A C 1
ATOM 748 O O . LEU A 1 95 ? 9.298 -6.092 -6.318 1.00 95.12 95 LEU A O 1
ATOM 752 N N . ILE A 1 96 ? 9.451 -4.116 -7.378 1.00 94.44 96 ILE A N 1
ATOM 753 C CA . ILE A 1 96 ? 10.152 -3.423 -6.298 1.00 94.44 96 ILE A CA 1
ATOM 754 C C . ILE A 1 96 ? 9.251 -2.310 -5.783 1.00 94.44 96 ILE A C 1
ATOM 756 O O . ILE A 1 96 ? 8.914 -1.389 -6.522 1.00 94.44 96 ILE A O 1
ATOM 760 N N . LEU A 1 97 ? 8.901 -2.390 -4.505 1.00 95.12 97 LEU A N 1
ATOM 761 C CA . LEU A 1 97 ? 8.216 -1.327 -3.787 1.00 95.12 97 LEU A CA 1
ATOM 762 C C . LEU A 1 97 ? 9.244 -0.380 -3.170 1.00 95.12 97 LEU A C 1
ATOM 764 O O . LEU A 1 97 ? 10.321 -0.800 -2.742 1.00 95.12 97 LEU A O 1
ATOM 768 N N . THR A 1 98 ? 8.937 0.913 -3.161 1.00 94.50 98 THR A N 1
ATOM 769 C CA . THR A 1 98 ? 9.781 1.938 -2.546 1.00 94.50 98 THR A CA 1
ATOM 770 C C . THR A 1 98 ? 8.965 3.180 -2.184 1.00 94.50 98 THR A C 1
ATO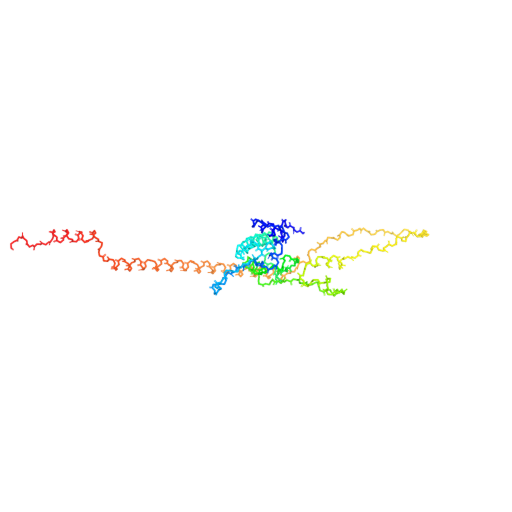M 772 O O . THR A 1 98 ? 7.795 3.284 -2.550 1.00 94.50 98 THR A O 1
ATOM 775 N N . GLY A 1 99 ? 9.576 4.127 -1.469 1.00 93.00 99 GLY A N 1
ATOM 776 C CA . GLY A 1 99 ? 8.911 5.323 -0.956 1.00 93.00 99 GLY A CA 1
ATOM 777 C C . GLY A 1 99 ? 8.229 5.105 0.397 1.00 93.00 99 GLY A C 1
ATOM 778 O O . GLY A 1 99 ? 8.121 3.989 0.896 1.00 93.00 99 GLY A O 1
ATOM 779 N N . GLY A 1 100 ? 7.765 6.197 1.010 1.00 93.19 100 GLY A N 1
ATOM 780 C CA . GLY A 1 100 ? 7.227 6.169 2.376 1.00 93.19 100 GLY A CA 1
ATOM 781 C C . GLY A 1 100 ? 5.950 5.336 2.525 1.00 93.19 100 GLY A C 1
ATOM 782 O O . GLY A 1 100 ? 5.831 4.578 3.482 1.00 93.19 100 GLY A O 1
ATOM 783 N N . ALA A 1 101 ? 5.032 5.424 1.556 1.00 94.38 101 ALA A N 1
ATOM 784 C CA . ALA A 1 101 ? 3.763 4.690 1.580 1.00 94.38 101 ALA A CA 1
ATOM 785 C C . ALA A 1 101 ? 3.940 3.166 1.471 1.00 94.38 101 ALA A C 1
ATOM 787 O O . ALA A 1 101 ? 3.081 2.420 1.923 1.00 94.38 101 ALA A O 1
ATOM 788 N N . ALA A 1 102 ? 5.069 2.701 0.929 1.00 95.19 102 ALA A N 1
ATOM 789 C CA . ALA A 1 102 ? 5.364 1.278 0.830 1.00 95.19 102 ALA A CA 1
ATOM 790 C C . ALA A 1 102 ? 5.725 0.619 2.177 1.00 95.19 102 ALA A C 1
ATOM 792 O O . ALA A 1 102 ? 5.932 -0.588 2.224 1.00 95.19 102 ALA A O 1
ATOM 793 N N . ASN A 1 103 ? 5.786 1.393 3.268 1.00 94.75 103 ASN A N 1
ATOM 794 C CA . ASN A 1 103 ? 5.907 0.866 4.631 1.00 94.75 103 ASN A CA 1
ATOM 795 C C . ASN A 1 103 ? 4.560 0.476 5.257 1.00 94.75 103 ASN A C 1
ATOM 797 O O . ASN A 1 103 ? 4.549 0.005 6.391 1.00 94.75 103 ASN A O 1
ATOM 801 N N . LEU A 1 104 ? 3.439 0.692 4.558 1.00 96.19 104 LEU A N 1
ATOM 802 C CA . LEU A 1 104 ? 2.135 0.225 5.015 1.00 96.19 104 LEU A CA 1
ATOM 803 C C . LEU A 1 104 ? 2.148 -1.306 5.129 1.00 96.19 104 LEU A C 1
ATOM 805 O O . LEU A 1 104 ? 2.595 -1.993 4.205 1.00 96.19 104 LEU A O 1
ATOM 809 N N . LYS A 1 105 ? 1.684 -1.829 6.268 1.00 95.56 105 LYS A N 1
ATOM 810 C CA . LYS A 1 105 ? 1.688 -3.267 6.548 1.00 95.56 105 LYS A CA 1
ATOM 811 C C . LYS A 1 105 ? 0.858 -4.014 5.498 1.00 95.56 105 LYS A C 1
ATOM 813 O O . LYS A 1 105 ? -0.145 -3.491 5.025 1.00 95.56 105 LYS A O 1
ATOM 818 N N . ASN A 1 106 ? 1.332 -5.192 5.095 1.00 95.69 106 ASN A N 1
ATOM 819 C CA . ASN A 1 106 ? 0.719 -6.083 4.102 1.00 95.69 106 ASN A CA 1
ATOM 820 C C . ASN A 1 106 ? 0.451 -5.475 2.709 1.00 95.69 106 ASN A C 1
ATOM 822 O O . ASN A 1 106 ? -0.191 -6.108 1.874 1.00 95.69 106 ASN A O 1
ATOM 826 N N . LEU A 1 107 ? 0.987 -4.291 2.379 1.00 96.12 107 LEU A N 1
ATOM 827 C CA . LEU A 1 107 ? 0.810 -3.703 1.044 1.00 96.12 107 LEU A CA 1
ATOM 828 C C . LEU A 1 107 ? 1.411 -4.583 -0.066 1.00 96.12 107 LEU A C 1
ATOM 830 O O . LEU A 1 107 ? 0.877 -4.660 -1.177 1.00 96.12 107 LEU A O 1
ATOM 834 N N . ASP A 1 108 ? 2.534 -5.243 0.216 1.00 95.31 108 ASP A N 1
ATOM 835 C CA . ASP A 1 108 ? 3.149 -6.193 -0.704 1.00 95.31 108 ASP A CA 1
ATOM 836 C C . ASP A 1 108 ? 2.288 -7.447 -0.888 1.00 95.31 108 ASP A C 1
ATOM 838 O O . ASP A 1 108 ? 2.226 -7.969 -2.001 1.00 95.31 108 ASP A O 1
ATOM 842 N N . GLU A 1 109 ? 1.577 -7.892 0.150 1.00 95.56 109 GLU A N 1
ATOM 843 C CA . GLU A 1 109 ? 0.607 -8.986 0.072 1.00 95.56 109 GLU A CA 1
ATOM 844 C C . GLU A 1 109 ? -0.628 -8.597 -0.745 1.00 95.56 109 GLU A C 1
ATOM 846 O O . GLU A 1 109 ? -1.029 -9.357 -1.630 1.00 95.56 109 GLU A O 1
ATOM 851 N N . THR A 1 110 ? -1.173 -7.390 -0.559 1.00 95.38 110 THR A N 1
ATOM 852 C CA . THR A 1 110 ? -2.266 -6.856 -1.391 1.00 95.38 110 THR A CA 1
ATOM 853 C C . THR A 1 110 ? -1.859 -6.838 -2.869 1.00 95.38 110 THR A C 1
ATOM 855 O O . THR A 1 110 ? -2.598 -7.304 -3.745 1.00 95.38 110 THR A O 1
ATOM 858 N N . LEU A 1 111 ? -0.636 -6.386 -3.171 1.00 95.69 111 LEU A N 1
ATOM 859 C CA . LEU A 1 111 ? -0.095 -6.405 -4.531 1.00 95.69 111 LEU A CA 1
ATOM 860 C C . LEU A 1 111 ? 0.150 -7.828 -5.050 1.00 95.69 111 LEU A C 1
ATOM 862 O O . LEU A 1 111 ? -0.122 -8.104 -6.222 1.00 95.69 111 LEU A O 1
ATOM 866 N N . ARG A 1 112 ? 0.622 -8.746 -4.204 1.00 95.19 112 ARG A N 1
ATOM 867 C CA . ARG A 1 112 ? 0.825 -10.167 -4.531 1.00 95.19 112 ARG A CA 1
ATOM 868 C C . ARG A 1 112 ? -0.491 -10.844 -4.896 1.00 95.19 112 ARG A C 1
ATOM 870 O O . ARG A 1 112 ? -0.570 -11.492 -5.938 1.00 95.19 112 ARG A O 1
ATOM 877 N N . LYS A 1 113 ? -1.534 -10.633 -4.088 1.00 95.12 113 LYS A N 1
ATOM 878 C CA . LYS A 1 113 ? -2.893 -11.152 -4.297 1.00 95.12 113 LYS A CA 1
ATOM 879 C C . LYS A 1 113 ? -3.470 -10.673 -5.629 1.00 95.12 113 LYS A C 1
ATOM 881 O O . LYS A 1 113 ? -4.066 -11.463 -6.359 1.00 95.12 113 LYS A O 1
ATOM 886 N N . ARG A 1 114 ? -3.243 -9.401 -5.984 1.00 94.50 114 ARG A N 1
ATOM 887 C CA . ARG A 1 114 ? -3.723 -8.817 -7.245 1.00 94.50 114 ARG A CA 1
ATOM 888 C C . ARG A 1 114 ? -2.930 -9.276 -8.472 1.00 94.50 114 ARG A C 1
ATOM 890 O O . ARG A 1 114 ? -3.531 -9.656 -9.473 1.00 94.50 114 ARG A O 1
ATOM 897 N N . SER A 1 115 ? -1.601 -9.205 -8.409 1.00 92.88 115 SER A N 1
ATOM 898 C CA . SER A 1 115 ? -0.707 -9.428 -9.558 1.00 92.88 115 SER A CA 1
ATOM 899 C C . SER A 1 115 ? -0.378 -10.897 -9.817 1.00 92.88 115 SER A C 1
ATOM 901 O O . SER A 1 115 ? 0.029 -11.241 -10.924 1.00 92.88 115 SER A O 1
ATOM 903 N N . LYS A 1 116 ? -0.527 -11.765 -8.805 1.00 92.81 116 LYS A N 1
ATOM 904 C CA . LYS A 1 116 ? -0.035 -13.155 -8.799 1.00 92.81 116 LYS A CA 1
ATOM 905 C C . LYS A 1 116 ? 1.484 -13.276 -8.995 1.00 92.81 116 LYS A C 1
ATOM 907 O O . LYS A 1 116 ? 1.985 -14.354 -9.298 1.00 92.81 116 LYS A O 1
ATOM 912 N N . ILE A 1 117 ? 2.230 -12.183 -8.818 1.00 92.56 117 ILE A N 1
ATOM 913 C CA . ILE A 1 117 ? 3.692 -12.177 -8.884 1.00 92.56 117 ILE A CA 1
ATOM 914 C C . ILE A 1 11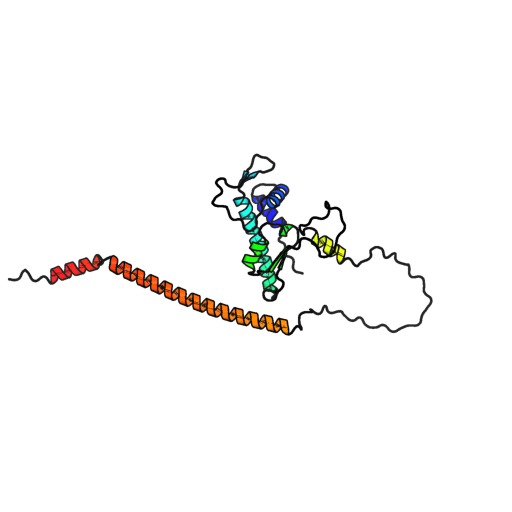7 ? 4.240 -12.506 -7.494 1.00 92.56 117 ILE A C 1
ATOM 916 O O . ILE A 1 117 ? 4.037 -11.763 -6.538 1.00 92.56 117 ILE A O 1
ATOM 920 N N . GLU A 1 118 ? 4.981 -13.607 -7.379 1.00 90.25 118 GLU A N 1
ATOM 921 C CA . GLU A 1 118 ? 5.584 -14.026 -6.106 1.00 90.25 118 GLU A CA 1
ATOM 922 C C . GLU A 1 118 ? 6.824 -13.205 -5.723 1.00 90.25 118 GLU A C 1
ATOM 924 O O . GLU A 1 118 ? 7.173 -13.066 -4.551 1.00 90.25 118 GLU A O 1
ATOM 929 N N . LYS A 1 119 ? 7.524 -12.632 -6.699 1.00 94.06 119 LYS A N 1
ATOM 930 C CA . LYS A 1 119 ? 8.717 -11.828 -6.429 1.00 94.06 119 LYS A CA 1
ATOM 931 C C . LYS A 1 119 ? 8.309 -10.377 -6.210 1.00 94.06 119 LYS A C 1
ATOM 933 O O . LYS A 1 119 ? 8.218 -9.603 -7.155 1.00 94.06 119 LYS A O 1
ATOM 938 N N . ILE A 1 120 ? 8.070 -10.000 -4.961 1.00 95.31 120 ILE A N 1
ATOM 939 C CA . ILE A 1 120 ? 7.837 -8.607 -4.564 1.00 95.31 120 ILE A CA 1
ATOM 940 C C . ILE A 1 120 ? 8.787 -8.296 -3.416 1.00 95.31 120 ILE A C 1
ATOM 942 O O . ILE A 1 120 ? 8.881 -9.073 -2.467 1.00 95.31 120 ILE A O 1
ATOM 946 N N . ARG A 1 121 ? 9.535 -7.193 -3.521 1.00 93.38 121 ARG A N 1
ATOM 947 C CA . ARG A 1 121 ? 10.495 -6.776 -2.490 1.00 93.38 121 ARG A CA 1
ATOM 948 C C . ARG A 1 121 ? 10.434 -5.282 -2.220 1.00 93.38 121 ARG A C 1
ATOM 950 O O . ARG A 1 121 ? 10.264 -4.489 -3.140 1.00 93.38 121 ARG A O 1
ATOM 957 N N . MET A 1 122 ? 10.674 -4.902 -0.971 1.00 91.56 122 MET A N 1
ATOM 958 C CA . MET A 1 122 ? 10.783 -3.504 -0.563 1.00 91.56 122 MET A CA 1
ATOM 959 C C . MET A 1 122 ? 12.241 -3.031 -0.624 1.00 91.56 122 MET A C 1
ATOM 961 O O . MET A 1 122 ? 13.124 -3.590 0.034 1.00 91.56 122 MET A O 1
ATOM 965 N N . ALA A 1 123 ? 12.508 -1.985 -1.403 1.00 91.94 123 ALA A N 1
ATOM 966 C CA . ALA A 1 123 ? 13.801 -1.316 -1.441 1.00 91.94 123 ALA A CA 1
ATOM 967 C C . ALA A 1 123 ? 13.894 -0.303 -0.292 1.00 91.94 123 ALA A C 1
ATOM 969 O O . ALA A 1 123 ? 13.377 0.809 -0.384 1.00 91.94 123 ALA A O 1
ATOM 970 N N . LYS A 1 124 ? 14.582 -0.688 0.787 1.00 87.44 124 LYS A N 1
ATOM 971 C CA . LYS A 1 124 ? 14.768 0.156 1.982 1.00 87.44 124 LYS A CA 1
ATOM 972 C C . LYS A 1 124 ? 15.893 1.179 1.852 1.00 87.44 124 LYS A C 1
ATOM 974 O O . LYS A 1 124 ? 15.813 2.245 2.450 1.00 87.44 124 LYS A O 1
ATOM 979 N N . LEU A 1 125 ? 16.943 0.834 1.110 1.00 83.56 125 LEU A N 1
ATOM 980 C CA . LEU A 1 125 ? 18.108 1.682 0.877 1.00 83.56 125 LEU A CA 1
ATOM 981 C C . LEU A 1 125 ? 18.625 1.482 -0.554 1.00 83.56 125 LEU A C 1
ATOM 983 O O . LEU A 1 125 ? 18.492 0.379 -1.102 1.00 83.56 125 LEU A O 1
ATOM 987 N N . PRO A 1 126 ? 19.236 2.517 -1.153 1.00 79.94 126 PRO A N 1
ATOM 988 C CA . PRO A 1 126 ? 19.983 2.380 -2.395 1.00 79.94 126 PRO A CA 1
ATOM 989 C C . PRO A 1 126 ? 21.208 1.474 -2.192 1.00 79.94 126 PRO A C 1
ATOM 991 O O . PRO A 1 126 ? 21.678 1.270 -1.075 1.00 79.94 126 PRO A O 1
ATOM 994 N N . ARG A 1 127 ? 21.745 0.928 -3.289 1.00 78.19 127 ARG A N 1
ATOM 995 C CA . ARG A 1 127 ? 22.930 0.050 -3.243 1.00 78.19 127 ARG A CA 1
ATOM 996 C C . ARG A 1 127 ? 24.203 0.773 -2.794 1.00 78.19 127 ARG A C 1
ATOM 998 O O . ARG A 1 127 ? 25.128 0.128 -2.314 1.00 78.19 127 ARG A O 1
ATOM 1005 N N . ASN A 1 128 ? 24.254 2.085 -2.973 1.00 79.19 128 ASN A N 1
ATOM 1006 C CA . ASN A 1 128 ? 25.426 2.897 -2.698 1.00 79.19 128 ASN A CA 1
ATOM 1007 C C . ASN A 1 128 ? 25.500 3.246 -1.204 1.00 79.19 128 ASN A C 1
ATOM 1009 O O . ASN A 1 128 ? 24.493 3.577 -0.576 1.00 79.19 128 ASN A O 1
ATOM 1013 N N . THR A 1 129 ? 26.710 3.221 -0.647 1.00 76.38 129 THR A N 1
ATOM 1014 C CA . THR A 1 129 ? 26.950 3.583 0.753 1.00 76.38 129 THR A CA 1
ATOM 1015 C C . THR A 1 129 ? 26.804 5.090 0.944 1.00 76.38 129 THR A C 1
ATOM 1017 O O . THR A 1 129 ? 27.564 5.869 0.373 1.00 76.38 129 THR A O 1
ATOM 1020 N N . VAL A 1 130 ? 25.847 5.504 1.777 1.00 79.56 130 VAL A N 1
ATOM 1021 C CA . VAL A 1 130 ? 25.692 6.900 2.208 1.00 79.56 130 VAL A CA 1
ATOM 1022 C C . VAL A 1 130 ? 26.276 7.052 3.608 1.00 79.56 130 VAL A C 1
ATOM 1024 O O . VAL A 1 130 ? 25.839 6.380 4.542 1.00 79.56 130 VAL A O 1
ATOM 1027 N N . HIS A 1 131 ? 27.246 7.951 3.765 1.00 81.56 131 HIS A N 1
ATOM 1028 C CA . HIS A 1 131 ? 27.798 8.310 5.069 1.00 81.56 131 HIS A CA 1
ATOM 1029 C C . HIS A 1 131 ? 27.026 9.494 5.650 1.00 81.56 131 HIS A C 1
ATOM 1031 O O . HIS A 1 131 ? 27.239 10.637 5.260 1.00 81.56 131 HIS A O 1
ATOM 1037 N N . ALA A 1 132 ? 26.123 9.220 6.585 1.00 78.94 132 ALA A N 1
ATOM 1038 C CA . ALA A 1 132 ? 25.431 10.244 7.357 1.00 78.94 132 ALA A CA 1
ATOM 1039 C C . ALA A 1 132 ? 25.076 9.694 8.747 1.00 78.94 132 ALA A C 1
ATOM 1041 O O . ALA A 1 132 ? 24.982 8.474 8.921 1.00 78.94 132 ALA A O 1
ATOM 1042 N N . PRO A 1 133 ? 24.910 10.565 9.757 1.00 80.00 133 PRO A N 1
ATOM 1043 C CA . PRO A 1 133 ? 24.521 10.127 11.089 1.00 80.00 133 PRO A CA 1
ATOM 1044 C C . PRO A 1 133 ? 23.138 9.448 11.067 1.00 80.00 133 PRO A C 1
ATOM 1046 O O . PRO A 1 133 ? 22.259 9.787 10.271 1.00 80.00 133 PRO A O 1
ATOM 1049 N N . ASN A 1 134 ? 22.952 8.456 11.946 1.00 74.88 134 ASN A N 1
ATOM 1050 C CA . ASN A 1 134 ? 21.788 7.554 11.943 1.00 74.88 134 ASN A CA 1
ATOM 1051 C C . ASN A 1 134 ? 20.432 8.269 12.092 1.00 74.88 134 ASN A C 1
ATOM 1053 O O . ASN A 1 134 ? 19.411 7.720 11.697 1.00 74.88 134 ASN A O 1
ATOM 1057 N N . ASN A 1 135 ? 20.408 9.478 12.655 1.00 79.00 135 ASN A N 1
ATOM 1058 C CA . ASN A 1 135 ? 19.201 10.293 12.801 1.00 79.00 135 ASN A CA 1
ATOM 1059 C C . ASN A 1 135 ? 18.699 10.885 11.471 1.00 79.00 135 ASN A C 1
ATOM 1061 O O . ASN A 1 135 ? 17.540 11.282 11.388 1.00 79.00 135 ASN A O 1
ATOM 1065 N N . ILE A 1 136 ? 19.553 10.954 10.446 1.00 81.19 136 ILE A N 1
ATOM 1066 C CA . ILE A 1 136 ? 19.209 11.504 9.129 1.00 81.19 136 ILE A CA 1
ATOM 1067 C C . ILE A 1 136 ? 18.788 10.389 8.165 1.00 81.19 136 ILE A C 1
ATOM 1069 O O . ILE A 1 136 ? 17.872 10.589 7.369 1.00 81.19 136 ILE A O 1
ATOM 1073 N N . LEU A 1 137 ? 19.433 9.220 8.240 1.00 82.38 137 LEU A N 1
ATOM 1074 C CA . LEU A 1 137 ? 19.188 8.098 7.330 1.00 82.38 137 LEU A CA 1
ATOM 1075 C C . LEU A 1 137 ? 18.041 7.215 7.820 1.00 82.38 137 LEU A C 1
ATOM 1077 O O . LEU A 1 137 ? 18.234 6.305 8.632 1.00 82.38 137 LEU A O 1
ATOM 1081 N N . LYS A 1 138 ? 16.850 7.434 7.265 1.00 83.75 138 LYS A N 1
ATOM 1082 C CA . LYS A 1 138 ? 15.716 6.536 7.486 1.00 83.75 138 LYS A CA 1
ATOM 1083 C C . LYS A 1 138 ? 15.880 5.294 6.609 1.00 83.75 138 LYS A C 1
ATOM 1085 O O . LYS A 1 138 ? 16.002 5.386 5.391 1.00 83.75 138 LYS A O 1
ATOM 1090 N N . LYS A 1 139 ? 15.891 4.107 7.225 1.00 83.81 139 LYS A N 1
ATOM 1091 C CA . LYS A 1 139 ? 16.036 2.807 6.532 1.00 83.81 139 LYS A CA 1
ATOM 1092 C C . LYS A 1 139 ? 14.685 2.229 6.087 1.00 83.81 139 LYS A C 1
ATOM 1094 O O . LYS A 1 139 ? 14.438 1.033 6.233 1.00 83.81 139 LYS A O 1
ATOM 1099 N N . ASP A 1 140 ? 13.808 3.089 5.590 1.00 87.94 140 ASP A N 1
ATOM 1100 C CA . ASP A 1 140 ? 12.404 2.804 5.267 1.00 87.94 140 ASP A CA 1
ATOM 1101 C C . ASP A 1 140 ? 12.080 3.062 3.782 1.00 87.94 140 ASP A C 1
ATOM 1103 O O . ASP A 1 140 ? 10.928 3.015 3.363 1.00 87.94 140 ASP A O 1
ATOM 1107 N N . GLY A 1 141 ? 13.089 3.372 2.961 1.00 89.81 141 GLY A N 1
ATOM 1108 C CA . GLY A 1 141 ? 12.918 3.682 1.543 1.00 89.81 141 GLY A CA 1
ATOM 1109 C C . GLY A 1 141 ? 12.259 5.035 1.246 1.00 89.81 141 GLY A C 1
ATOM 1110 O O . GLY A 1 141 ? 12.147 5.394 0.073 1.00 89.81 141 GLY A O 1
ATOM 1111 N N . SER A 1 142 ? 11.866 5.819 2.259 1.00 90.81 142 SER A N 1
ATOM 1112 C CA . SER A 1 142 ? 11.235 7.138 2.074 1.00 90.81 142 SER A CA 1
ATOM 1113 C C . SER A 1 142 ? 12.159 8.149 1.388 1.00 90.81 142 SER A C 1
ATOM 1115 O O . SER A 1 142 ? 11.697 9.035 0.674 1.00 90.81 142 SER A O 1
ATOM 1117 N N . GLN A 1 143 ? 13.470 7.975 1.557 1.00 91.62 143 GLN A N 1
ATOM 1118 C CA . GLN A 1 143 ? 14.516 8.844 1.019 1.00 91.62 143 GLN A CA 1
ATOM 1119 C C . GLN A 1 143 ? 15.125 8.323 -0.292 1.00 91.62 143 GLN A C 1
ATOM 1121 O O . GLN A 1 143 ? 16.039 8.945 -0.830 1.00 91.62 143 GLN A O 1
ATOM 1126 N N . ASN A 1 144 ? 14.644 7.205 -0.845 1.00 91.50 144 ASN A N 1
ATOM 1127 C CA . ASN A 1 144 ? 15.281 6.592 -2.016 1.00 91.50 144 ASN A CA 1
ATOM 1128 C C . ASN A 1 144 ? 15.271 7.494 -3.253 1.00 91.50 144 ASN A C 1
ATOM 1130 O O . ASN A 1 144 ? 16.254 7.502 -3.987 1.00 91.50 144 ASN A O 1
ATOM 1134 N N . THR A 1 145 ? 14.212 8.281 -3.466 1.00 90.62 145 THR A N 1
ATOM 1135 C CA . THR A 1 145 ? 14.173 9.260 -4.564 1.00 90.62 145 THR A CA 1
ATOM 1136 C C . THR A 1 145 ? 15.253 10.324 -4.393 1.00 90.62 145 THR A C 1
ATOM 1138 O O . THR A 1 145 ? 15.958 10.632 -5.348 1.00 90.62 145 THR A O 1
ATOM 1141 N N . LEU A 1 146 ? 15.428 10.844 -3.172 1.00 90.38 146 LEU A N 1
ATOM 1142 C CA . LEU A 1 146 ? 16.479 11.814 -2.859 1.00 90.38 146 LEU A CA 1
ATOM 1143 C C . LEU A 1 146 ? 17.863 11.229 -3.157 1.00 90.38 146 LEU A C 1
ATOM 1145 O O . LEU A 1 146 ? 18.658 11.861 -3.845 1.00 90.38 146 LEU A O 1
ATOM 1149 N N . PHE A 1 147 ? 18.139 10.009 -2.692 1.00 88.81 147 PHE A N 1
ATOM 1150 C CA . PHE A 1 147 ? 19.416 9.358 -2.971 1.00 88.81 147 PHE A CA 1
ATOM 1151 C C . PHE A 1 147 ? 19.618 9.061 -4.456 1.00 88.81 147 PHE A C 1
ATOM 1153 O O . PHE A 1 147 ? 20.716 9.263 -4.959 1.00 88.81 147 PHE A O 1
ATOM 1160 N N . GLY A 1 148 ? 18.574 8.633 -5.171 1.00 88.69 148 GLY A N 1
ATOM 1161 C CA . GLY A 1 148 ? 18.636 8.416 -6.616 1.00 88.69 148 GLY A CA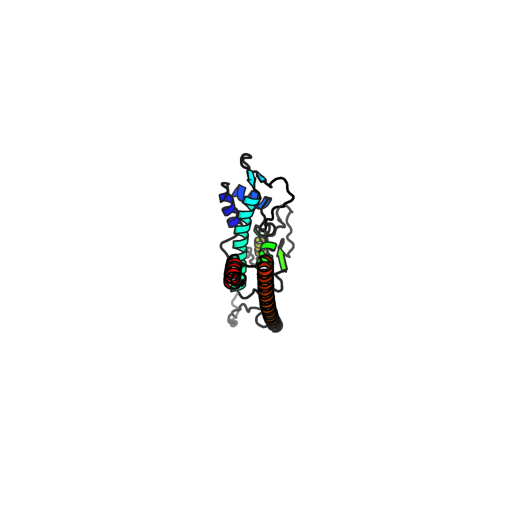 1
ATOM 1162 C C . GLY A 1 148 ? 19.038 9.686 -7.365 1.00 88.69 148 GLY A C 1
ATOM 1163 O O . GLY A 1 148 ? 19.960 9.650 -8.170 1.00 88.69 148 GLY A O 1
ATOM 1164 N N . LEU A 1 149 ? 18.421 10.822 -7.029 1.00 88.88 149 LEU A N 1
ATOM 1165 C CA . LEU A 1 149 ? 18.775 12.119 -7.613 1.00 88.88 149 LEU A CA 1
ATOM 1166 C C . LEU A 1 149 ? 20.204 12.554 -7.258 1.00 88.88 149 LEU A C 1
ATOM 1168 O O . LEU A 1 149 ? 20.899 13.098 -8.109 1.00 88.88 149 LEU A O 1
ATOM 1172 N N . LEU A 1 150 ? 20.654 12.304 -6.025 1.00 87.38 150 LEU A N 1
ATOM 1173 C CA . LEU A 1 150 ? 22.018 12.625 -5.597 1.00 87.38 150 LEU A CA 1
ATOM 1174 C C . LEU A 1 150 ? 23.078 11.775 -6.312 1.00 87.38 150 LEU A C 1
ATOM 1176 O O . LEU A 1 150 ? 24.142 12.294 -6.631 1.00 87.38 150 LEU A O 1
ATOM 1180 N N . PHE A 1 151 ? 22.812 10.489 -6.564 1.00 84.69 151 PHE A N 1
ATOM 1181 C CA . PHE A 1 151 ? 23.761 9.604 -7.249 1.00 84.69 151 PHE A CA 1
ATOM 1182 C C . PHE A 1 151 ? 23.804 9.814 -8.761 1.00 84.69 151 PHE A C 1
ATOM 1184 O O . PHE A 1 151 ? 24.880 9.732 -9.345 1.00 84.69 151 PHE A O 1
ATOM 1191 N N . GLU A 1 152 ? 22.661 10.103 -9.384 1.00 86.12 152 GLU A N 1
ATOM 1192 C CA . GLU A 1 152 ? 22.580 10.420 -10.818 1.00 86.12 152 GLU A CA 1
ATOM 1193 C C . GLU A 1 152 ? 22.962 11.879 -11.121 1.00 86.12 152 GLU A C 1
ATOM 1195 O O . GLU A 1 152 ? 23.135 12.259 -12.280 1.00 86.12 152 GLU A O 1
ATOM 1200 N N . GLY A 1 153 ? 23.110 12.709 -10.083 1.00 84.12 153 GLY A N 1
ATOM 1201 C CA . GLY A 1 153 ? 23.540 14.099 -10.169 1.00 84.12 153 GLY A CA 1
ATOM 1202 C C . GLY A 1 153 ? 24.975 14.224 -10.680 1.00 84.12 153 GLY A C 1
ATOM 1203 O O . GLY A 1 153 ? 25.921 14.335 -9.909 1.00 84.12 153 GLY A O 1
ATOM 1204 N N . ASN A 1 154 ? 25.134 14.231 -11.999 1.00 75.12 154 ASN A N 1
ATOM 1205 C CA . ASN A 1 154 ? 26.410 14.385 -12.702 1.00 75.12 154 ASN A CA 1
ATOM 1206 C C . ASN A 1 154 ? 26.729 15.845 -13.082 1.00 75.12 154 ASN A C 1
ATOM 1208 O O . ASN A 1 154 ? 27.807 16.131 -13.606 1.00 75.12 154 ASN A O 1
ATOM 1212 N N . GLN A 1 155 ? 25.809 16.778 -12.824 1.00 67.38 155 GLN A N 1
ATOM 1213 C CA . GLN A 1 155 ? 26.014 18.200 -13.081 1.00 67.38 155 GLN A CA 1
ATOM 1214 C C . GLN A 1 155 ? 26.854 18.827 -11.966 1.00 67.38 155 GLN A C 1
ATOM 1216 O O . GLN A 1 155 ? 26.444 18.896 -10.810 1.00 67.38 155 GLN A O 1
ATOM 1221 N N . ASN A 1 156 ? 28.042 19.308 -12.328 1.00 71.06 156 ASN A N 1
ATOM 1222 C CA . ASN A 1 156 ? 28.897 20.061 -11.424 1.00 71.06 156 ASN A CA 1
ATOM 1223 C C . ASN A 1 156 ? 28.421 21.523 -11.362 1.00 71.06 156 ASN A C 1
ATOM 1225 O O . ASN A 1 156 ? 28.693 22.308 -12.269 1.00 71.06 156 ASN A O 1
ATOM 1229 N N . CYS A 1 157 ? 27.745 21.905 -10.277 1.00 64.62 157 CYS A N 1
ATOM 1230 C CA . CYS A 1 157 ? 27.338 23.293 -10.011 1.00 64.62 157 CYS A CA 1
ATOM 1231 C C . CYS A 1 157 ? 28.536 24.248 -9.818 1.00 64.62 157 CYS A C 1
ATOM 1233 O O . CYS A 1 157 ? 28.351 25.459 -9.734 1.00 64.62 157 CYS A O 1
ATOM 1235 N N . CYS A 1 158 ? 29.754 23.707 -9.721 1.00 61.59 158 CYS A N 1
ATOM 1236 C CA . CYS A 1 158 ? 31.003 24.425 -9.487 1.00 61.59 158 CYS A CA 1
ATOM 1237 C C . CYS A 1 158 ? 31.838 24.590 -10.764 1.00 61.59 158 CYS A C 1
ATOM 1239 O O . CYS A 1 158 ? 33.053 24.775 -10.669 1.00 61.59 158 CYS A O 1
ATOM 1241 N N . LEU A 1 159 ? 31.236 24.505 -11.956 1.00 54.81 159 LEU A N 1
ATOM 1242 C CA . LEU A 1 159 ? 31.881 25.042 -13.152 1.00 54.81 159 LEU A CA 1
ATOM 1243 C C . LEU A 1 159 ? 31.994 26.558 -12.966 1.00 54.81 159 LEU A C 1
ATOM 1245 O O . LEU A 1 159 ? 31.116 27.319 -13.362 1.00 54.81 159 LEU A O 1
ATOM 1249 N N . THR A 1 160 ? 33.079 27.005 -12.333 1.00 56.84 160 THR A N 1
ATOM 1250 C CA . THR A 1 160 ? 33.590 28.350 -12.551 1.00 56.84 160 THR A CA 1
ATOM 1251 C C . THR A 1 160 ? 33.741 28.447 -14.057 1.00 56.84 160 THR A C 1
ATOM 1253 O O . THR A 1 160 ? 34.551 27.714 -14.627 1.00 56.84 160 THR A O 1
ATOM 1256 N N . GLU A 1 161 ? 32.922 29.269 -14.711 1.00 55.66 161 GLU A N 1
ATOM 1257 C CA . GLU A 1 161 ? 33.165 29.642 -16.094 1.00 55.66 161 GLU A CA 1
ATOM 1258 C C . GLU A 1 161 ? 34.590 30.188 -16.130 1.00 55.66 161 GLU A C 1
ATOM 1260 O O . GLU A 1 161 ? 34.867 31.312 -15.708 1.00 55.66 161 GLU A O 1
ATOM 1265 N N . THR A 1 162 ? 35.544 29.370 -16.564 1.00 48.34 162 THR A N 1
ATOM 1266 C CA . THR A 1 162 ? 36.809 29.895 -17.024 1.00 48.34 162 THR A CA 1
ATOM 1267 C C . THR A 1 162 ? 36.428 30.695 -18.249 1.00 48.34 162 THR A C 1
ATOM 1269 O O . THR A 1 162 ? 36.179 30.131 -19.313 1.00 48.34 162 THR A O 1
ATOM 1272 N N . ALA A 1 163 ? 36.293 32.014 -18.062 1.00 49.66 163 ALA A N 1
ATOM 1273 C CA . ALA A 1 163 ? 36.171 32.961 -19.155 1.00 49.66 163 ALA A CA 1
ATOM 1274 C C . ALA A 1 163 ? 37.151 32.493 -20.234 1.00 49.66 163 ALA A C 1
ATOM 1276 O O . ALA A 1 163 ? 38.329 32.304 -19.898 1.00 49.66 163 ALA A O 1
ATOM 1277 N N . PRO A 1 164 ? 36.689 32.187 -21.459 1.00 47.66 164 PRO A N 1
ATOM 1278 C CA . PRO A 1 164 ? 37.557 31.614 -22.467 1.00 47.66 164 PRO A CA 1
ATOM 1279 C C . PRO A 1 164 ? 38.729 32.571 -22.639 1.00 47.66 164 PRO A C 1
ATOM 1281 O O . PRO A 1 164 ? 38.565 33.694 -23.120 1.00 47.66 164 PRO A O 1
ATOM 1284 N N . GLN A 1 165 ? 39.912 32.154 -22.179 1.00 50.00 165 GLN A N 1
ATOM 1285 C CA . GLN A 1 165 ? 41.135 32.848 -22.534 1.00 50.00 165 GLN A CA 1
ATOM 1286 C C . GLN A 1 165 ? 41.151 32.838 -24.051 1.00 50.00 165 GLN A C 1
ATOM 1288 O O 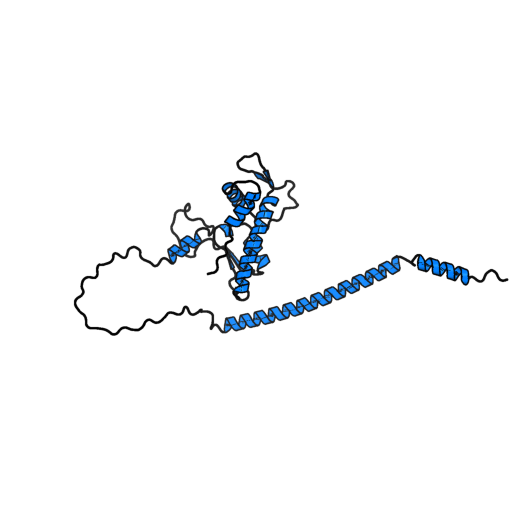. GLN A 1 165 ? 40.999 31.774 -24.654 1.00 50.00 165 GLN A O 1
ATOM 1293 N N . ALA A 1 166 ? 41.242 34.027 -24.643 1.00 48.41 166 ALA A N 1
ATOM 1294 C CA . ALA A 1 166 ? 41.340 34.205 -26.076 1.00 48.41 166 ALA A CA 1
ATOM 1295 C C . ALA A 1 166 ? 42.546 33.401 -26.582 1.00 48.41 166 ALA A C 1
ATOM 1297 O O . ALA A 1 166 ? 43.682 33.872 -26.574 1.00 48.41 166 ALA A O 1
ATOM 1298 N N . ALA A 1 167 ? 42.299 32.148 -26.956 1.00 43.34 167 ALA A N 1
ATOM 1299 C CA . ALA A 1 167 ? 43.278 31.295 -27.581 1.00 43.34 167 ALA A CA 1
ATOM 1300 C C . ALA A 1 167 ? 43.472 31.815 -29.006 1.00 43.34 167 ALA A C 1
ATOM 1302 O O . ALA A 1 167 ? 42.512 32.041 -29.745 1.00 43.34 167 ALA A O 1
ATOM 1303 N N . ALA A 1 168 ? 44.737 32.049 -29.345 1.00 49.09 168 ALA A N 1
ATOM 1304 C CA . ALA A 1 168 ? 45.205 32.447 -30.662 1.00 49.09 168 ALA A CA 1
ATOM 1305 C C . ALA A 1 168 ? 44.630 31.543 -31.780 1.00 49.09 168 ALA A C 1
ATOM 1307 O O . ALA A 1 168 ? 44.277 30.390 -31.522 1.00 49.09 168 ALA A O 1
ATOM 1308 N N . PRO A 1 169 ? 44.535 32.040 -33.028 1.00 41.44 169 PRO A N 1
ATOM 1309 C CA . PRO A 1 169 ? 43.791 31.362 -34.082 1.00 41.44 169 PRO A CA 1
ATOM 1310 C C . PRO A 1 169 ? 44.482 30.060 -34.508 1.00 41.44 169 PRO A C 1
ATOM 1312 O O . PRO A 1 169 ? 45.616 30.071 -34.983 1.00 41.44 169 PRO A O 1
ATOM 1315 N N . VAL A 1 170 ? 43.767 28.941 -34.368 1.00 44.34 170 VAL A N 1
ATOM 1316 C CA . VAL A 1 170 ? 44.139 27.616 -34.891 1.00 44.34 170 VAL A CA 1
ATOM 1317 C C . VAL A 1 170 ? 43.263 27.329 -36.127 1.00 44.34 170 VAL A C 1
ATOM 1319 O O . VAL A 1 170 ? 42.072 27.648 -36.091 1.00 44.34 170 VAL A O 1
ATOM 1322 N N . PRO A 1 171 ? 43.813 26.789 -37.238 1.00 46.06 171 PRO A N 1
ATOM 1323 C CA . PRO A 1 171 ? 43.081 26.616 -38.499 1.00 46.06 171 PRO A CA 1
ATOM 1324 C C . PRO A 1 171 ? 41.929 25.594 -38.404 1.00 46.06 171 PRO A C 1
ATOM 1326 O O . PRO A 1 171 ? 41.932 24.737 -37.518 1.00 46.06 171 PRO A O 1
ATOM 1329 N N . PRO A 1 172 ? 40.926 25.677 -39.304 1.00 40.78 172 PRO A N 1
ATOM 1330 C CA . PRO A 1 172 ? 39.639 25.014 -39.121 1.00 40.78 172 PRO A CA 1
ATOM 1331 C C . PRO A 1 172 ? 39.731 23.497 -39.325 1.00 40.78 172 PRO A C 1
ATOM 1333 O O . PRO A 1 172 ? 40.018 23.027 -40.425 1.00 40.78 172 PRO A O 1
ATOM 1336 N N . LEU A 1 173 ? 39.420 22.733 -38.273 1.00 41.28 173 LEU A N 1
ATOM 1337 C CA . LEU A 1 173 ? 39.089 21.312 -38.375 1.00 41.28 173 LEU A CA 1
ATOM 1338 C C . LEU A 1 173 ? 37.582 21.147 -38.629 1.00 41.28 173 LEU A C 1
ATOM 1340 O O . LEU A 1 173 ? 36.745 21.777 -37.982 1.00 41.28 173 LEU A O 1
ATOM 1344 N N . SER A 1 174 ? 37.254 20.291 -39.591 1.00 47.03 174 SER A N 1
ATOM 1345 C CA . SER A 1 174 ? 35.905 19.921 -40.023 1.00 47.03 174 SER A CA 1
ATOM 1346 C C . SER A 1 174 ? 35.054 19.332 -38.891 1.00 47.03 174 SER A C 1
ATOM 1348 O O . SER A 1 174 ? 35.483 18.408 -38.202 1.00 47.03 174 SER A O 1
ATOM 1350 N N . LYS A 1 175 ? 33.825 19.844 -38.745 1.00 35.50 175 LYS A N 1
ATOM 1351 C CA . LYS A 1 175 ? 32.779 19.333 -37.843 1.00 35.50 175 LYS A CA 1
ATOM 1352 C C . LYS A 1 175 ? 32.397 17.883 -38.194 1.00 35.50 175 LYS A C 1
ATOM 1354 O O . LYS A 1 175 ? 32.106 17.642 -39.365 1.00 35.50 175 LYS A O 1
ATOM 1359 N N . PRO A 1 176 ? 32.279 16.958 -37.226 1.00 43.16 176 PRO A N 1
ATOM 1360 C CA . PRO A 1 176 ? 31.409 15.797 -37.367 1.00 43.16 176 PRO A CA 1
ATOM 1361 C C . PRO A 1 176 ? 29.958 16.194 -37.042 1.00 43.16 176 PRO A C 1
ATOM 1363 O O . PRO A 1 176 ? 29.713 16.997 -36.138 1.00 43.16 176 PRO A O 1
ATOM 1366 N N . GLU A 1 177 ? 29.006 15.659 -37.804 1.00 42.03 177 GLU A N 1
ATOM 1367 C CA . GLU A 1 177 ? 27.565 15.801 -37.566 1.00 42.03 177 GLU A CA 1
ATOM 1368 C C . GLU A 1 177 ? 27.131 15.112 -36.257 1.00 42.03 177 GLU A C 1
ATOM 1370 O O . GLU A 1 177 ? 27.754 14.135 -35.839 1.00 42.03 177 GLU A O 1
ATOM 1375 N N . PRO A 1 178 ? 26.067 15.602 -35.594 1.00 39.03 178 PRO A N 1
ATOM 1376 C CA . PRO A 1 178 ? 25.585 15.014 -34.352 1.00 39.03 178 PRO A CA 1
ATOM 1377 C C . PRO A 1 178 ? 24.866 13.686 -34.621 1.00 39.03 178 PRO A C 1
ATOM 1379 O O . PRO A 1 178 ? 23.778 13.661 -35.200 1.00 39.03 178 PRO A O 1
ATOM 1382 N N . GLU A 1 179 ? 25.441 12.581 -34.145 1.00 41.44 179 GLU A N 1
ATOM 1383 C CA . GLU A 1 179 ? 24.707 11.327 -33.999 1.00 41.44 179 GLU A CA 1
ATOM 1384 C C . GLU A 1 179 ? 23.634 11.497 -32.920 1.00 41.44 179 GLU A C 1
ATOM 1386 O O . GLU A 1 179 ? 23.897 11.695 -31.732 1.00 41.44 179 GLU A O 1
ATOM 1391 N N . VAL A 1 180 ? 22.383 11.437 -33.365 1.00 37.66 180 VAL A N 1
ATOM 1392 C CA . VAL A 1 180 ? 21.212 11.325 -32.506 1.00 37.66 180 VAL A CA 1
ATOM 1393 C C . VAL A 1 180 ? 21.301 9.974 -31.804 1.00 37.66 180 VAL A C 1
ATOM 1395 O O . VAL A 1 180 ? 21.001 8.940 -32.401 1.00 37.66 180 VAL A O 1
ATOM 1398 N N . HIS A 1 181 ? 21.689 9.971 -30.530 1.00 38.94 181 HIS A N 1
ATOM 1399 C CA . HIS A 1 181 ? 21.500 8.813 -29.665 1.00 38.94 181 HIS A CA 1
ATOM 1400 C C . HIS A 1 181 ? 19.994 8.541 -29.541 1.00 38.94 181 HIS A C 1
ATOM 1402 O O . HIS A 1 181 ? 19.307 9.083 -28.676 1.00 38.94 181 HIS A O 1
ATOM 1408 N N . ARG A 1 182 ? 19.461 7.692 -30.428 1.00 40.12 182 ARG A N 1
ATOM 1409 C CA . ARG A 1 182 ? 18.235 6.952 -30.137 1.00 40.12 182 A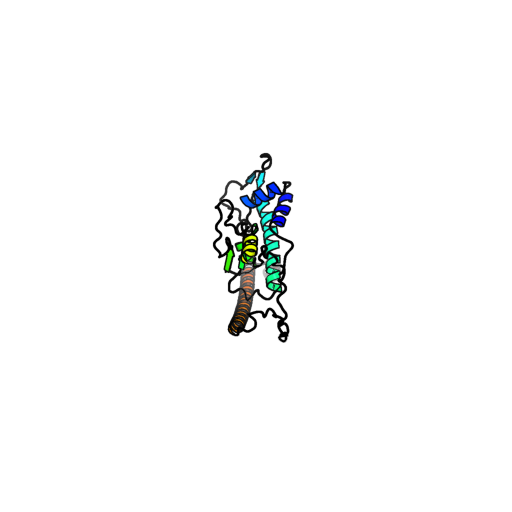RG A CA 1
ATOM 1410 C C . ARG A 1 182 ? 18.530 6.125 -28.896 1.00 40.12 182 ARG A C 1
ATOM 1412 O O . ARG A 1 182 ? 19.457 5.320 -28.899 1.00 40.12 182 ARG A O 1
ATOM 1419 N N . THR A 1 183 ? 17.744 6.322 -27.847 1.00 40.66 183 THR A N 1
ATOM 1420 C CA . THR A 1 183 ? 17.649 5.377 -26.738 1.00 40.66 183 THR A CA 1
ATOM 1421 C C . THR A 1 183 ? 17.108 4.068 -27.306 1.00 40.66 183 THR A C 1
ATOM 1423 O O . THR A 1 183 ? 15.896 3.887 -27.407 1.00 40.66 183 THR A O 1
ATOM 1426 N N . ALA A 1 184 ? 18.005 3.212 -27.791 1.00 41.19 184 ALA A N 1
ATOM 1427 C CA . ALA A 1 184 ? 17.674 1.862 -28.198 1.00 41.19 184 ALA A CA 1
ATOM 1428 C C . ALA A 1 184 ? 17.273 1.088 -26.939 1.00 41.19 184 ALA A C 1
ATOM 1430 O O . ALA A 1 184 ? 18.018 1.055 -25.958 1.00 41.19 184 ALA A O 1
ATOM 1431 N N . ASP A 1 185 ? 16.065 0.537 -26.957 1.00 51.78 185 ASP A N 1
ATOM 1432 C CA . ASP A 1 185 ? 15.575 -0.385 -25.946 1.00 51.78 185 ASP A CA 1
ATOM 1433 C C . ASP A 1 185 ? 16.457 -1.642 -25.996 1.00 51.78 185 ASP A C 1
ATOM 1435 O O . ASP A 1 185 ? 16.447 -2.392 -26.970 1.00 51.78 185 ASP A O 1
ATOM 1439 N N . ILE A 1 186 ? 17.291 -1.831 -24.971 1.00 55.59 186 ILE A N 1
ATOM 1440 C CA . ILE A 1 186 ? 18.351 -2.857 -24.908 1.00 55.59 186 ILE A CA 1
ATOM 1441 C C . ILE A 1 186 ? 17.769 -4.292 -24.927 1.00 55.59 186 ILE A C 1
ATOM 1443 O O . ILE A 1 186 ? 18.510 -5.263 -25.043 1.00 55.59 186 ILE A O 1
ATOM 1447 N N . PHE A 1 187 ? 16.443 -4.448 -24.862 1.00 56.16 187 PHE A N 1
ATOM 1448 C CA . PHE A 1 187 ? 15.764 -5.739 -24.745 1.00 56.16 187 PHE A CA 1
ATOM 1449 C C . PHE A 1 187 ? 14.990 -6.185 -26.000 1.00 56.16 187 PHE A C 1
ATOM 1451 O O . PHE A 1 187 ? 14.343 -7.233 -25.962 1.00 56.16 187 PHE A O 1
ATOM 1458 N N . GLU A 1 188 ? 15.028 -5.444 -27.115 1.00 57.72 188 GLU A N 1
ATOM 1459 C CA . GLU A 1 188 ? 14.284 -5.835 -28.331 1.00 57.72 188 GLU A CA 1
ATOM 1460 C C . GLU A 1 188 ? 14.895 -7.032 -29.088 1.00 57.72 188 GLU A C 1
ATOM 1462 O O . GLU A 1 188 ? 14.151 -7.790 -29.727 1.00 57.72 188 GLU A O 1
ATOM 1467 N N . ASP A 1 189 ? 16.207 -7.262 -28.967 1.00 55.94 189 ASP A N 1
ATOM 1468 C CA . ASP A 1 189 ? 16.946 -8.260 -29.761 1.00 55.94 189 ASP A CA 1
ATOM 1469 C C . ASP A 1 189 ? 17.351 -9.535 -29.002 1.00 55.94 189 ASP A C 1
ATOM 1471 O O . ASP A 1 189 ? 17.991 -10.415 -29.579 1.00 55.94 189 ASP A O 1
ATOM 1475 N N . ASP A 1 190 ? 16.929 -9.706 -27.744 1.00 70.50 190 ASP A N 1
ATOM 1476 C CA . ASP A 1 190 ? 17.225 -10.935 -27.003 1.00 70.50 190 ASP A CA 1
ATOM 1477 C C . ASP A 1 190 ? 16.291 -12.082 -27.439 1.00 70.50 190 ASP A C 1
ATOM 1479 O O . ASP A 1 190 ? 15.102 -12.156 -27.095 1.00 70.50 190 ASP A O 1
ATOM 1483 N N . GLN A 1 191 ? 16.835 -12.967 -28.275 1.00 73.69 191 GLN A N 1
ATOM 1484 C CA . GLN A 1 191 ? 16.134 -14.107 -28.861 1.00 73.69 191 GLN A CA 1
ATOM 1485 C C . GLN A 1 191 ? 15.664 -15.103 -27.782 1.00 73.69 191 GLN A C 1
ATOM 1487 O O . GLN A 1 191 ? 14.607 -15.721 -27.946 1.00 73.69 191 GLN A O 1
ATOM 1492 N N . GLU A 1 192 ? 16.370 -15.184 -26.647 1.00 74.31 192 GLU A N 1
ATOM 1493 C CA . GLU A 1 192 ? 16.034 -16.069 -25.527 1.00 74.31 192 GLU A CA 1
ATOM 1494 C C . GLU A 1 192 ? 14.787 -15.586 -24.775 1.00 74.31 192 GLU A C 1
ATOM 1496 O O . GLU A 1 192 ? 13.921 -16.387 -24.415 1.00 74.31 192 GLU A O 1
ATOM 1501 N N . LEU A 1 193 ? 14.627 -14.269 -24.598 1.00 73.44 193 LEU A N 1
ATOM 1502 C CA . LEU A 1 193 ? 13.464 -13.692 -23.915 1.00 73.44 193 LEU A CA 1
ATOM 1503 C C . LEU A 1 193 ? 12.170 -13.900 -24.720 1.00 73.44 193 LEU A C 1
ATOM 1505 O O . LEU A 1 193 ? 11.113 -14.190 -24.152 1.00 73.44 193 LEU A O 1
ATOM 1509 N N . LYS A 1 194 ? 12.248 -13.806 -26.055 1.00 76.25 194 LYS A N 1
ATOM 1510 C CA . LYS A 1 194 ? 11.117 -14.102 -26.955 1.00 76.25 194 LYS A CA 1
ATOM 1511 C C . LYS A 1 194 ? 10.714 -15.572 -26.877 1.00 76.25 194 LYS A C 1
ATOM 1513 O O . LYS A 1 194 ? 9.520 -15.882 -26.889 1.00 76.25 194 LYS A O 1
ATOM 1518 N N . GLU A 1 195 ? 11.687 -16.471 -26.776 1.00 83.50 195 GLU A N 1
ATOM 1519 C CA . GLU A 1 195 ? 11.433 -17.904 -26.654 1.00 83.50 195 GLU A CA 1
ATOM 1520 C C . GLU A 1 195 ? 10.823 -18.258 -25.291 1.00 83.50 195 GLU A C 1
ATOM 1522 O O . GLU A 1 195 ? 9.806 -18.953 -25.239 1.00 83.50 195 GLU A O 1
ATOM 1527 N N . GLN A 1 196 ? 11.339 -17.678 -24.202 1.00 75.38 196 GLN A N 1
ATOM 1528 C CA . GLN A 1 196 ? 10.773 -17.825 -22.858 1.00 75.38 196 GLN A CA 1
ATOM 1529 C C . GLN A 1 196 ? 9.337 -17.291 -22.767 1.00 75.38 196 GLN A C 1
ATOM 1531 O O . GLN A 1 196 ? 8.464 -17.981 -22.239 1.00 75.38 196 GLN A O 1
ATOM 1536 N N . ALA A 1 197 ? 9.050 -16.117 -23.340 1.00 80.56 197 ALA A N 1
ATOM 1537 C CA . ALA A 1 197 ? 7.697 -15.560 -23.379 1.00 80.56 197 ALA A CA 1
ATOM 1538 C C . ALA A 1 197 ? 6.732 -16.433 -24.203 1.00 80.56 197 ALA A C 1
ATOM 1540 O O . ALA A 1 197 ? 5.574 -16.628 -23.821 1.00 80.56 197 ALA A O 1
ATOM 1541 N N . ARG A 1 198 ? 7.200 -17.013 -25.319 1.00 81.75 198 ARG A N 1
ATOM 1542 C CA . ARG A 1 198 ? 6.395 -17.935 -26.135 1.00 81.75 198 ARG A CA 1
ATOM 1543 C C . ARG A 1 198 ? 6.082 -19.227 -25.380 1.00 81.75 198 ARG A C 1
ATOM 1545 O O . ARG A 1 198 ? 4.940 -19.678 -25.413 1.00 81.75 198 ARG A O 1
ATOM 1552 N N . LEU A 1 199 ? 7.065 -19.792 -24.679 1.00 88.44 199 LEU A N 1
ATOM 1553 C CA . LEU A 1 199 ? 6.885 -20.979 -23.837 1.00 88.44 199 LEU A CA 1
ATOM 1554 C C . LEU A 1 199 ? 5.937 -20.701 -22.663 1.00 88.44 199 LEU A C 1
ATOM 1556 O O . LEU A 1 199 ? 5.048 -21.508 -22.398 1.00 88.44 199 LEU A O 1
ATOM 1560 N N . ALA A 1 200 ? 6.059 -19.541 -22.012 1.00 85.75 200 ALA A N 1
ATOM 1561 C CA . ALA A 1 200 ? 5.157 -19.126 -20.938 1.00 85.75 200 ALA A CA 1
ATOM 1562 C C . ALA A 1 200 ? 3.707 -18.968 -21.427 1.00 85.75 200 ALA A C 1
ATOM 1564 O O . ALA A 1 200 ? 2.778 -19.418 -20.757 1.00 85.75 200 ALA A O 1
ATOM 1565 N N . ARG A 1 201 ? 3.505 -18.399 -22.624 1.00 88.56 201 ARG A N 1
ATOM 1566 C CA . ARG A 1 201 ? 2.180 -18.288 -23.257 1.00 88.56 201 ARG A CA 1
ATOM 1567 C C . ARG A 1 201 ? 1.565 -19.645 -23.583 1.00 88.56 201 ARG A C 1
ATOM 1569 O O . ARG A 1 201 ? 0.396 -19.850 -23.275 1.00 88.56 201 ARG A O 1
ATOM 1576 N N . LEU A 1 202 ? 2.345 -20.565 -24.155 1.00 92.00 202 LEU A N 1
ATOM 1577 C CA . LEU A 1 202 ? 1.881 -21.923 -24.458 1.00 92.00 202 LEU A CA 1
ATOM 1578 C C . LEU A 1 202 ? 1.492 -22.678 -23.182 1.00 92.00 202 LEU A C 1
ATOM 1580 O O . LEU A 1 202 ? 0.417 -23.267 -23.131 1.00 92.00 202 LEU A O 1
ATOM 1584 N N . LYS A 1 203 ? 2.314 -22.581 -22.130 1.00 93.81 203 LYS A N 1
ATOM 1585 C CA . LYS A 1 203 ? 2.028 -23.205 -20.833 1.00 93.81 203 LYS A CA 1
ATOM 1586 C C . LYS A 1 203 ? 0.771 -22.624 -20.177 1.00 93.81 203 LYS A C 1
ATOM 1588 O O . LYS A 1 203 ? -0.052 -23.377 -19.673 1.00 93.81 203 LYS A O 1
ATOM 1593 N N . LYS A 1 204 ? 0.591 -21.298 -20.225 1.00 92.31 204 LYS A N 1
ATOM 1594 C CA . LYS A 1 204 ? -0.611 -20.624 -19.703 1.00 92.31 204 LYS A CA 1
ATOM 1595 C C . LYS A 1 204 ? -1.871 -21.033 -20.472 1.00 92.31 204 LYS A C 1
ATOM 1597 O O . LYS A 1 204 ? -2.919 -21.214 -19.863 1.00 92.31 204 LYS A O 1
ATOM 1602 N N . GLU A 1 205 ? -1.779 -21.192 -21.793 1.00 93.38 205 GLU A N 1
ATOM 1603 C CA . GLU A 1 205 ? -2.905 -21.650 -22.615 1.00 93.38 205 GLU A CA 1
ATOM 1604 C C . GLU A 1 205 ? -3.265 -23.119 -22.333 1.00 93.38 205 GLU A C 1
ATOM 1606 O O . GLU A 1 205 ? -4.448 -23.463 -22.280 1.00 93.38 205 GLU A O 1
ATOM 1611 N N . GLU A 1 206 ? -2.268 -23.981 -22.119 1.00 93.25 206 GLU A N 1
ATOM 1612 C CA . GLU A 1 206 ? -2.464 -25.379 -21.721 1.00 93.25 206 GLU A CA 1
ATOM 1613 C C . GLU A 1 206 ? -3.119 -25.482 -20.336 1.00 93.25 206 GLU A C 1
ATOM 1615 O O . GLU A 1 206 ? -4.164 -26.118 -20.205 1.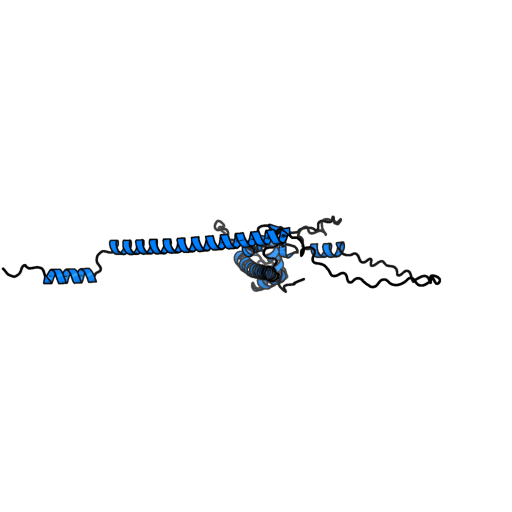00 93.25 206 GLU A O 1
ATOM 1620 N N . GLU A 1 207 ? -2.602 -24.751 -19.345 1.00 91.81 207 GLU A N 1
ATOM 1621 C CA . GLU A 1 207 ? -3.164 -24.689 -17.991 1.00 91.81 207 GLU A CA 1
ATOM 1622 C C . GLU A 1 207 ? -4.601 -24.132 -17.990 1.00 91.81 207 GLU A C 1
ATOM 1624 O O . GLU A 1 207 ? -5.479 -24.655 -17.304 1.00 91.81 207 GLU A O 1
ATOM 1629 N N . GLU A 1 208 ? -4.903 -23.120 -18.815 1.00 92.19 208 GLU A N 1
ATOM 1630 C CA . GLU A 1 208 ? -6.267 -22.594 -18.957 1.00 92.19 208 GLU A CA 1
ATOM 1631 C C . GLU A 1 208 ? -7.214 -23.613 -19.618 1.00 92.19 208 GLU A C 1
ATOM 1633 O O . GLU A 1 208 ? -8.390 -23.714 -19.241 1.00 92.19 208 GLU A O 1
ATOM 1638 N N . ARG A 1 209 ? -6.732 -24.391 -20.597 1.00 94.62 209 ARG A N 1
ATOM 1639 C CA . ARG A 1 209 ? -7.512 -25.478 -21.212 1.00 94.62 209 ARG A CA 1
ATOM 1640 C C . ARG A 1 209 ? -7.786 -26.594 -20.209 1.00 94.62 209 ARG A C 1
ATOM 1642 O O . ARG A 1 209 ? -8.934 -27.037 -20.126 1.00 94.62 209 ARG A O 1
ATOM 1649 N N . GLU A 1 210 ? -6.790 -27.001 -19.427 1.00 94.69 210 GLU A N 1
ATOM 1650 C CA . GLU A 1 210 ? -6.946 -27.993 -18.359 1.00 94.69 210 GLU A CA 1
ATOM 1651 C C . GLU A 1 210 ? -7.907 -27.504 -17.271 1.00 94.69 210 GLU A C 1
ATOM 1653 O O . GLU A 1 210 ? -8.853 -28.215 -16.927 1.00 94.69 210 GLU A O 1
ATOM 1658 N N . ALA A 1 211 ? -7.773 -26.256 -16.815 1.00 94.00 211 ALA A N 1
ATOM 1659 C CA . ALA A 1 211 ? -8.681 -25.656 -15.840 1.00 94.00 211 ALA A CA 1
ATOM 1660 C C . ALA A 1 211 ? -10.130 -25.595 -16.358 1.00 94.00 211 ALA A C 1
ATOM 1662 O O . ALA A 1 211 ? -11.072 -25.895 -15.620 1.00 94.00 211 ALA A O 1
ATOM 1663 N N . LYS A 1 212 ? -10.338 -25.273 -17.645 1.00 94.69 212 LYS A N 1
ATOM 1664 C CA . LYS A 1 212 ? -11.671 -25.307 -18.279 1.00 94.69 212 LYS A CA 1
ATOM 1665 C C . LYS A 1 212 ? -12.242 -26.722 -18.364 1.00 94.69 212 LYS A C 1
ATOM 1667 O O . LYS A 1 212 ? -13.456 -26.886 -18.219 1.00 94.69 212 LYS A O 1
ATOM 1672 N N . LEU A 1 213 ? -11.413 -27.733 -18.623 1.00 95.56 213 LEU A N 1
ATOM 1673 C CA . LEU A 1 213 ? -11.841 -29.134 -18.639 1.00 95.56 213 LEU A CA 1
ATOM 1674 C C . LEU A 1 213 ? -12.215 -29.609 -17.229 1.00 95.56 213 LEU A C 1
ATOM 1676 O O . LEU A 1 213 ? -13.320 -30.125 -17.050 1.00 95.56 213 LEU A O 1
ATOM 1680 N N . ALA A 1 214 ? -11.377 -29.324 -16.231 1.00 95.12 214 ALA A N 1
ATOM 1681 C CA . ALA A 1 214 ? -11.630 -29.644 -14.829 1.00 95.12 214 ALA A CA 1
ATOM 1682 C C . ALA A 1 214 ? -12.902 -28.957 -14.299 1.00 95.12 214 ALA A C 1
ATOM 1684 O O . ALA A 1 214 ? -13.735 -29.597 -13.656 1.00 95.12 214 ALA A O 1
ATOM 1685 N N . ALA A 1 215 ? -13.125 -27.681 -14.635 1.00 94.69 215 ALA A N 1
ATOM 1686 C CA . ALA A 1 215 ? -14.342 -26.960 -14.259 1.00 94.69 215 ALA A CA 1
ATOM 1687 C C . ALA A 1 215 ? -15.607 -27.582 -14.881 1.00 94.69 215 ALA A C 1
ATOM 1689 O O . ALA A 1 215 ? -16.622 -27.745 -14.199 1.00 94.69 215 ALA A O 1
ATOM 1690 N N . LYS A 1 216 ? -15.547 -27.988 -16.159 1.00 95.25 216 LYS A N 1
ATOM 1691 C CA . LYS A 1 216 ? -16.658 -28.686 -16.831 1.00 95.25 216 LYS A CA 1
ATOM 1692 C C . LYS A 1 216 ? -16.939 -30.053 -16.209 1.00 95.25 216 LYS A C 1
ATOM 1694 O O . LYS A 1 216 ? -18.103 -30.444 -16.111 1.00 95.25 216 LYS A O 1
ATOM 1699 N N . GLU A 1 217 ? -15.906 -30.791 -15.815 1.00 94.50 217 GLU A N 1
ATOM 1700 C CA . GLU A 1 217 ? -16.054 -32.089 -15.151 1.00 94.50 217 GLU A CA 1
ATOM 1701 C C . GLU A 1 217 ? -16.664 -31.939 -13.751 1.00 94.50 217 GLU A C 1
ATOM 1703 O O . GLU A 1 217 ? -17.649 -32.611 -13.432 1.00 94.50 217 GLU A O 1
ATOM 1708 N N . ALA A 1 218 ? -16.181 -30.975 -12.963 1.00 94.31 218 ALA A N 1
ATOM 1709 C CA . ALA A 1 218 ? -16.730 -30.655 -11.649 1.00 94.31 218 ALA A CA 1
ATOM 1710 C C . ALA A 1 218 ? -18.205 -30.218 -11.720 1.00 94.31 218 ALA A C 1
ATOM 1712 O O . ALA A 1 218 ? -19.024 -30.648 -10.902 1.00 94.31 218 ALA A O 1
ATOM 1713 N N . GLU A 1 219 ? -18.587 -29.418 -12.723 1.00 94.12 219 GLU A N 1
ATOM 1714 C CA . GLU A 1 219 ? -19.982 -29.010 -12.922 1.00 94.12 219 GLU A CA 1
ATOM 1715 C C . GLU A 1 219 ? -20.888 -30.201 -13.280 1.00 94.12 219 GLU A C 1
ATOM 1717 O O . GLU A 1 219 ? -21.998 -30.321 -12.748 1.00 94.12 219 GLU A O 1
ATOM 1722 N N . LYS A 1 220 ? -20.420 -31.111 -14.148 1.00 94.88 220 LYS A N 1
ATOM 1723 C CA . LYS A 1 220 ? -21.148 -32.347 -14.484 1.00 94.88 220 LYS A CA 1
ATOM 1724 C C . LYS A 1 220 ? -21.350 -33.220 -13.249 1.00 94.88 220 LYS A C 1
ATOM 1726 O O . LYS A 1 220 ? -22.475 -33.661 -13.008 1.00 94.88 220 LYS A O 1
ATOM 1731 N N . LEU A 1 221 ? -20.303 -33.403 -12.442 1.00 94.44 221 LEU A N 1
ATOM 1732 C CA . LEU A 1 221 ? -20.369 -34.177 -11.205 1.00 94.44 221 LEU A CA 1
ATOM 1733 C C . LEU A 1 221 ? -21.346 -33.549 -10.200 1.00 94.44 221 LEU A C 1
ATOM 1735 O O . LEU A 1 221 ? -22.150 -34.261 -9.599 1.00 94.44 221 LEU A O 1
ATOM 1739 N N . ARG A 1 222 ? -21.345 -32.215 -10.055 1.00 92.31 222 ARG A N 1
ATOM 1740 C CA . ARG A 1 222 ? -22.293 -31.501 -9.183 1.00 92.31 222 ARG A CA 1
ATOM 1741 C C . ARG A 1 222 ? -23.739 -31.712 -9.630 1.00 92.31 222 ARG A C 1
ATOM 1743 O O . ARG A 1 222 ? -24.583 -32.049 -8.806 1.00 92.31 222 ARG A O 1
ATOM 1750 N N . LYS A 1 223 ? -24.020 -31.575 -10.932 1.00 94.00 223 LYS A N 1
ATOM 1751 C CA . LYS A 1 223 ? -25.360 -31.820 -11.497 1.00 94.00 223 LYS A CA 1
ATOM 1752 C C . LYS A 1 223 ? -25.804 -33.272 -11.316 1.00 94.00 223 LYS A C 1
ATOM 1754 O O . LYS A 1 223 ? -26.991 -33.512 -11.107 1.00 94.00 223 LYS A O 1
ATOM 1759 N N . GLN A 1 224 ? -24.884 -34.232 -11.401 1.00 92.50 224 GLN A N 1
ATOM 1760 C CA . GLN A 1 224 ? -25.193 -35.640 -11.167 1.00 92.50 224 GLN A CA 1
ATOM 1761 C C . GLN A 1 224 ? -25.531 -35.904 -9.695 1.00 92.50 224 GLN A C 1
ATOM 1763 O O . GLN A 1 224 ? -26.591 -36.462 -9.425 1.00 92.50 224 GLN A O 1
ATOM 1768 N N . LYS A 1 225 ? -24.713 -35.413 -8.756 1.00 92.94 225 LYS A N 1
ATOM 1769 C CA . LYS A 1 225 ? -24.990 -35.521 -7.313 1.00 92.94 225 LYS A CA 1
ATOM 1770 C C . LYS A 1 225 ? -26.320 -34.869 -6.931 1.00 92.94 225 LYS A C 1
ATOM 1772 O O . LYS A 1 225 ? -27.092 -35.456 -6.185 1.00 92.94 225 LYS A O 1
ATOM 1777 N N . GLU A 1 226 ? -26.634 -33.701 -7.494 1.00 92.00 226 GLU A N 1
ATOM 1778 C CA . GLU A 1 226 ? -27.909 -33.017 -7.242 1.00 92.00 226 GLU A CA 1
ATOM 1779 C C . GLU A 1 226 ? -29.111 -33.810 -7.791 1.00 92.00 226 GLU A C 1
ATOM 1781 O O . GLU A 1 226 ? -30.168 -33.864 -7.161 1.00 92.00 226 GLU A O 1
ATOM 1786 N N . LYS A 1 227 ? -28.967 -34.459 -8.956 1.00 92.06 227 LYS A N 1
ATOM 1787 C CA . LYS A 1 227 ? -29.996 -35.363 -9.497 1.00 92.06 227 LYS A CA 1
ATOM 1788 C C . LYS A 1 227 ? -30.173 -36.601 -8.620 1.00 92.06 227 LYS A C 1
ATOM 1790 O O . LYS A 1 227 ? -31.309 -36.948 -8.312 1.00 92.06 227 LYS A O 1
ATOM 1795 N N . GLU A 1 228 ? -29.080 -37.236 -8.203 1.00 91.44 228 GLU A N 1
ATOM 1796 C CA . GLU A 1 228 ? -29.101 -38.404 -7.314 1.00 91.44 228 GLU A CA 1
ATOM 1797 C C . GLU A 1 228 ? -29.730 -38.063 -5.955 1.00 91.44 228 GLU A C 1
ATOM 1799 O O . GLU A 1 228 ? -30.559 -38.823 -5.456 1.00 91.44 228 GLU A O 1
ATOM 1804 N N . GLU A 1 229 ? -29.432 -36.890 -5.392 1.00 89.81 229 GLU A N 1
ATOM 1805 C CA . GLU A 1 229 ? -30.041 -36.422 -4.146 1.00 89.81 229 GLU A CA 1
ATOM 1806 C C . GLU A 1 229 ? -31.535 -36.108 -4.312 1.00 89.81 229 GLU A C 1
ATOM 1808 O O . GLU A 1 229 ? -32.336 -36.479 -3.453 1.00 89.81 229 GLU A O 1
ATOM 1813 N N . LYS A 1 230 ? -31.945 -35.481 -5.424 1.00 86.94 230 LYS A N 1
ATOM 1814 C CA . LYS A 1 230 ? -33.370 -35.259 -5.734 1.00 86.94 230 LYS A CA 1
ATOM 1815 C C . LYS A 1 230 ? -34.125 -36.577 -5.884 1.00 86.94 230 LYS A C 1
ATOM 1817 O O . LYS A 1 230 ? -35.235 -36.692 -5.371 1.00 86.94 230 LYS A O 1
ATOM 1822 N N . GLU A 1 231 ? -33.539 -37.568 -6.550 1.00 86.06 231 GLU A N 1
ATOM 1823 C CA . GLU A 1 231 ? -34.127 -38.906 -6.671 1.00 86.06 231 GLU A CA 1
ATOM 1824 C C . GLU A 1 231 ? -34.183 -39.628 -5.318 1.00 86.06 231 GLU A C 1
ATOM 1826 O O . GLU A 1 231 ? -35.209 -40.225 -4.993 1.00 86.06 231 GLU A O 1
ATOM 1831 N N . ARG A 1 232 ? -33.146 -39.506 -4.475 1.00 84.50 232 ARG A N 1
ATOM 1832 C CA . ARG A 1 232 ? -33.164 -40.028 -3.099 1.00 84.50 232 ARG A CA 1
ATOM 1833 C C . ARG A 1 232 ? -34.277 -39.381 -2.272 1.00 84.50 232 ARG A C 1
ATOM 1835 O O . ARG A 1 232 ? -35.086 -40.100 -1.695 1.00 84.50 232 ARG A O 1
ATOM 1842 N N . ARG A 1 233 ? -34.399 -38.049 -2.310 1.00 82.00 233 ARG A N 1
ATOM 1843 C CA . ARG A 1 233 ? -35.479 -37.305 -1.640 1.00 82.00 233 ARG A CA 1
ATOM 1844 C C . ARG A 1 233 ? -36.868 -37.710 -2.136 1.00 82.00 233 ARG A C 1
ATOM 1846 O O . ARG A 1 233 ? -37.776 -37.824 -1.325 1.00 82.00 233 ARG A O 1
ATOM 1853 N N . LYS A 1 234 ? -37.055 -37.958 -3.439 1.00 80.62 234 LYS A N 1
ATOM 1854 C CA . LYS A 1 234 ? -38.333 -38.465 -3.979 1.00 80.62 234 LYS A CA 1
ATOM 1855 C C . LYS A 1 234 ? -38.661 -39.876 -3.484 1.00 80.62 234 LYS A C 1
ATOM 1857 O O . LYS A 1 234 ? -39.822 -40.150 -3.206 1.00 80.62 234 LYS A O 1
ATOM 1862 N N . ARG A 1 235 ? -37.661 -40.759 -3.374 1.00 77.31 235 ARG A N 1
ATOM 1863 C CA . ARG A 1 235 ? -37.834 -42.117 -2.825 1.00 77.31 235 ARG A CA 1
ATOM 1864 C C . ARG A 1 235 ? -38.181 -42.081 -1.334 1.00 77.31 235 ARG A C 1
ATOM 1866 O O . ARG A 1 235 ? -39.060 -42.819 -0.907 1.00 77.31 235 ARG A O 1
ATOM 1873 N N . GLU A 1 236 ? -37.533 -41.202 -0.571 1.00 78.81 236 GLU A N 1
ATOM 1874 C CA . GLU A 1 236 ? -37.781 -41.006 0.867 1.00 78.81 236 GLU A CA 1
ATOM 1875 C C . GLU A 1 236 ? -39.122 -40.309 1.155 1.00 78.81 236 GLU A C 1
ATOM 1877 O O . GLU A 1 236 ? -39.785 -40.640 2.134 1.00 78.81 236 GLU A O 1
ATOM 1882 N N . ALA A 1 237 ? -39.567 -39.382 0.297 1.00 74.62 237 ALA A N 1
ATOM 1883 C CA . ALA A 1 237 ? -40.809 -38.623 0.488 1.00 74.62 237 ALA A CA 1
ATOM 1884 C C . ALA A 1 237 ? -42.100 -39.463 0.353 1.00 74.62 237 ALA A C 1
ATOM 1886 O O . ALA A 1 237 ? -43.192 -38.967 0.645 1.00 74.62 237 ALA A O 1
ATOM 1887 N N . GLY A 1 238 ? -41.997 -40.734 -0.050 1.00 67.75 238 GLY A N 1
ATOM 1888 C CA . GLY A 1 238 ? -43.141 -41.617 -0.268 1.00 67.75 238 GLY A CA 1
ATOM 1889 C C . GLY A 1 238 ? -44.102 -41.105 -1.357 1.00 67.75 238 GLY A C 1
ATOM 1890 O O . GLY A 1 238 ? -43.880 -40.056 -1.964 1.00 67.75 238 GLY A O 1
ATOM 1891 N N . PRO A 1 239 ? -45.199 -41.828 -1.644 1.00 66.81 239 PRO A N 1
ATOM 1892 C CA . PRO A 1 239 ? -46.131 -41.432 -2.697 1.00 66.81 239 PRO A CA 1
ATOM 1893 C C . PRO A 1 239 ? -46.757 -40.072 -2.374 1.00 66.81 239 PRO A C 1
ATOM 1895 O O . PRO A 1 239 ? -47.249 -39.872 -1.256 1.00 66.81 239 PRO A O 1
ATOM 1898 N N . SER A 1 240 ? -46.744 -39.153 -3.344 1.00 69.38 240 SER A N 1
ATOM 1899 C CA . SER A 1 240 ? -47.382 -37.832 -3.242 1.00 69.38 240 SER A CA 1
ATOM 1900 C C . SER A 1 240 ? -48.844 -37.972 -2.810 1.00 69.38 240 SER A C 1
ATOM 1902 O O . SER A 1 240 ? -49.505 -38.942 -3.173 1.00 69.38 240 SER A O 1
ATOM 1904 N N . TRP A 1 241 ? -49.390 -37.001 -2.073 1.00 63.44 241 TRP A N 1
ATOM 1905 C CA . TRP A 1 241 ? -50.804 -36.999 -1.666 1.00 63.44 241 TRP A CA 1
ATOM 1906 C C . TRP A 1 241 ? -51.772 -37.153 -2.858 1.00 63.44 241 TRP A C 1
ATOM 1908 O O . TRP A 1 241 ? -52.842 -37.735 -2.705 1.00 63.44 241 TRP A O 1
ATOM 1918 N N . ILE A 1 242 ? -51.366 -36.695 -4.051 1.00 67.50 242 ILE A N 1
ATOM 1919 C CA . ILE A 1 242 ? -52.095 -36.873 -5.319 1.00 67.50 242 ILE A CA 1
ATOM 1920 C C . ILE A 1 242 ? -52.064 -38.339 -5.755 1.00 67.50 242 ILE A C 1
ATOM 1922 O O . ILE A 1 242 ? -53.079 -38.887 -6.160 1.00 67.50 242 ILE A O 1
ATOM 1926 N N . GLN A 1 243 ? -50.910 -38.988 -5.621 1.00 67.12 243 GLN A N 1
ATOM 1927 C CA . GLN A 1 243 ? -50.718 -40.393 -5.964 1.00 67.12 243 GLN A CA 1
ATOM 1928 C C . GLN A 1 243 ? -51.460 -41.306 -4.981 1.00 67.12 243 GLN A C 1
ATOM 1930 O O . GLN A 1 243 ? -52.108 -42.246 -5.411 1.00 67.12 243 GLN A O 1
ATOM 1935 N N . ARG A 1 244 ? -51.502 -40.949 -3.688 1.00 70.62 244 ARG A N 1
ATOM 1936 C CA . ARG A 1 244 ? -52.343 -41.627 -2.683 1.00 70.62 244 ARG A CA 1
ATOM 1937 C C . ARG A 1 244 ? -53.839 -41.457 -2.948 1.00 70.62 244 ARG A C 1
ATOM 1939 O O . ARG A 1 244 ? -54.591 -42.384 -2.689 1.00 70.62 244 ARG A O 1
ATOM 1946 N N . LYS A 1 245 ? -54.270 -40.294 -3.454 1.00 69.50 245 LYS A N 1
ATOM 1947 C CA . LYS A 1 245 ? -55.664 -40.059 -3.867 1.00 69.50 245 LYS A CA 1
ATOM 1948 C C . LYS A 1 245 ? -56.034 -40.843 -5.117 1.00 69.50 245 LYS A C 1
ATOM 1950 O O . LYS A 1 245 ? -57.132 -41.372 -5.174 1.00 69.50 245 LYS A O 1
ATOM 1955 N N . ILE A 1 246 ? -55.139 -40.906 -6.103 1.00 73.88 246 ILE A N 1
ATOM 1956 C CA . ILE A 1 246 ? -55.350 -41.723 -7.301 1.00 73.88 246 ILE A CA 1
ATOM 1957 C C . ILE A 1 246 ? -55.405 -43.193 -6.900 1.00 73.88 246 ILE A C 1
ATOM 1959 O O . ILE A 1 246 ? -56.369 -43.839 -7.270 1.00 73.88 246 ILE A O 1
ATOM 1963 N N . ASP A 1 247 ? -54.467 -43.675 -6.078 1.00 69.81 247 ASP A N 1
ATOM 1964 C CA . ASP A 1 247 ? -54.466 -45.051 -5.574 1.00 69.81 247 ASP A CA 1
ATOM 1965 C C . ASP A 1 247 ? -55.694 -45.360 -4.707 1.00 69.81 247 ASP A C 1
ATOM 1967 O O . ASP A 1 247 ? -56.198 -46.473 -4.777 1.00 69.81 247 ASP A O 1
ATOM 1971 N N . SER A 1 248 ? -56.221 -44.415 -3.913 1.00 68.94 248 SER A N 1
ATOM 1972 C CA . SER A 1 248 ? -57.475 -44.646 -3.177 1.00 68.94 248 SER A CA 1
ATOM 1973 C C . SER A 1 248 ? -58.680 -44.697 -4.115 1.00 68.94 248 SER A C 1
ATOM 1975 O O . SER A 1 248 ? -59.535 -45.552 -3.931 1.00 68.94 248 SER A O 1
ATOM 1977 N N . LEU A 1 249 ? -58.721 -43.844 -5.145 1.00 65.94 249 LEU A N 1
ATOM 1978 C CA . LEU A 1 249 ? -59.772 -43.842 -6.165 1.00 65.94 249 LEU A CA 1
ATOM 1979 C C . LEU A 1 249 ? -59.732 -45.093 -7.048 1.00 65.94 249 LEU A C 1
ATOM 1981 O O . LEU A 1 249 ? -60.776 -45.674 -7.309 1.00 65.94 249 LEU A O 1
ATOM 1985 N N . THR A 1 250 ? -58.563 -45.552 -7.500 1.00 68.31 250 THR A N 1
ATOM 1986 C CA . THR A 1 250 ? -58.460 -46.820 -8.239 1.00 68.31 250 THR A CA 1
ATOM 1987 C C . THR A 1 250 ? -58.746 -48.009 -7.341 1.00 68.31 250 THR A C 1
ATOM 1989 O O . THR A 1 250 ? -59.347 -48.968 -7.808 1.00 68.31 250 THR A O 1
ATOM 1992 N N . LYS A 1 251 ? -58.388 -47.963 -6.056 1.00 67.25 251 LYS A N 1
ATOM 1993 C CA . LYS A 1 251 ? -58.736 -49.037 -5.123 1.00 67.25 251 LYS A CA 1
ATOM 1994 C C . LYS A 1 251 ? -60.234 -49.074 -4.816 1.00 67.25 251 LYS A C 1
ATOM 1996 O O . LYS A 1 251 ? -60.747 -50.168 -4.696 1.00 67.25 251 LYS A O 1
ATOM 2001 N N . GLU A 1 252 ? -60.924 -47.933 -4.783 1.00 61.97 252 GLU A N 1
ATOM 2002 C CA . GLU A 1 252 ? -62.394 -47.855 -4.677 1.00 61.97 252 GLU A CA 1
ATOM 2003 C C . GLU A 1 252 ? -63.121 -48.224 -5.982 1.00 61.97 252 GLU A C 1
ATOM 2005 O O . GLU A 1 252 ? -64.235 -48.732 -5.936 1.00 61.97 252 GLU A O 1
ATOM 2010 N N . ILE A 1 253 ? -62.510 -47.995 -7.150 1.00 61.75 253 ILE A N 1
ATOM 2011 C CA . ILE A 1 253 ? -63.100 -48.333 -8.459 1.00 61.75 253 ILE A CA 1
ATOM 2012 C C . ILE A 1 253 ? -62.858 -49.805 -8.843 1.00 61.75 253 ILE A C 1
ATOM 2014 O O . ILE A 1 253 ? -63.640 -50.362 -9.609 1.00 61.75 253 ILE A O 1
ATOM 2018 N N . PHE A 1 254 ? -61.799 -50.441 -8.326 1.00 58.25 254 PHE A N 1
ATOM 2019 C CA . PHE A 1 254 ? -61.404 -51.814 -8.679 1.00 58.25 254 PHE A CA 1
ATOM 2020 C C . PHE A 1 254 ? -61.421 -52.815 -7.505 1.00 58.25 254 PHE A C 1
ATOM 2022 O O . PHE A 1 254 ? -60.971 -53.947 -7.681 1.00 58.25 254 PHE A O 1
ATOM 2029 N N . SER A 1 255 ? -61.927 -52.454 -6.319 1.00 54.06 255 SER A N 1
ATOM 2030 C CA . SER A 1 255 ? -62.241 -53.438 -5.272 1.00 54.06 255 SER A CA 1
ATOM 2031 C C . SER A 1 255 ? -63.617 -54.061 -5.523 1.00 54.06 255 SER A C 1
ATOM 2033 O O . SER A 1 255 ? -64.630 -53.558 -5.040 1.00 54.06 255 SER A O 1
ATOM 2035 N N . ASP A 1 256 ? -63.629 -55.149 -6.295 1.00 55.47 256 ASP A N 1
ATOM 2036 C CA . ASP A 1 256 ? -64.735 -56.110 -6.404 1.00 55.47 256 ASP A CA 1
ATOM 2037 C C . ASP A 1 256 ? -64.941 -56.818 -5.054 1.00 55.47 256 ASP A C 1
ATOM 2039 O O . ASP A 1 256 ? -64.333 -57.853 -4.791 1.00 55.47 256 ASP A O 1
ATOM 2043 N N . ASP A 1 257 ? -65.776 -56.246 -4.187 1.00 57.16 257 ASP A N 1
ATOM 2044 C CA . ASP A 1 257 ? -66.408 -56.984 -3.081 1.00 57.16 257 ASP A CA 1
ATOM 2045 C C . ASP A 1 257 ? -67.764 -56.365 -2.690 1.00 57.16 257 ASP A C 1
ATOM 2047 O O . ASP A 1 257 ? -68.101 -56.199 -1.524 1.00 57.16 257 ASP A O 1
ATOM 2051 N N . ASP A 1 258 ? -68.553 -56.012 -3.710 1.00 54.00 258 ASP A N 1
ATOM 2052 C CA . ASP A 1 258 ? -70.007 -55.838 -3.602 1.00 54.00 258 ASP A CA 1
ATOM 2053 C C . ASP A 1 258 ? -70.686 -56.177 -4.948 1.00 54.00 258 ASP A C 1
ATOM 2055 O O . ASP A 1 258 ? -71.443 -55.400 -5.525 1.00 54.00 258 ASP A O 1
ATOM 2059 N N . MET A 1 259 ? -70.415 -57.378 -5.476 1.00 53.66 259 MET A N 1
ATOM 2060 C CA . MET A 1 259 ? -71.391 -58.137 -6.271 1.00 53.66 259 MET A CA 1
ATOM 2061 C C . MET A 1 259 ? -71.145 -59.655 -6.159 1.00 53.66 259 MET A C 1
ATOM 2063 O O . MET A 1 259 ? -70.593 -60.277 -7.064 1.00 53.66 259 MET A O 1
ATOM 2067 N N . LYS A 1 260 ? -71.736 -60.207 -5.084 1.00 42.78 260 LYS A N 1
ATOM 2068 C CA . LYS A 1 260 ? -72.102 -61.612 -4.786 1.00 42.78 260 LYS A CA 1
ATOM 2069 C C . LYS A 1 260 ? -71.096 -62.518 -4.086 1.00 42.78 260 LYS A C 1
ATOM 2071 O O . LYS A 1 260 ? -70.093 -62.911 -4.710 1.00 42.78 260 LYS A O 1
#

Secondary structure (DSSP, 8-state):
----S-SHHHHHHHHGGGT--HHHHHHHHHHH-BSS----TT-SS--EEEPTTSS-EEEHHHHHHHHHHHHHHHHHHHHHHHHHTT-TTT-TT-EEE-SGGGGSBTHHHHHHHHH--S-EEE--S-SSPP---TTT--TTSTTHHHHHHHHH----TT--------PPP-PPPPPPP--------TTSS-HHHHHHHHHHHHHHHHHHHHHHHHHHHHHHHHHHHHHHHHHHHHHHT-S-HHHHHHHHHHHHHH---S--

Organism: Bacteroides ovatus (NCBI:txid28116)

pLDDT: mean 81.46, std 16.89, range [35.5, 97.75]

Foldseek 3Di:
DDDDPAAPQNLLVLLCVVVDDSVQSNVCCLVLEALDDDDDPPDPDFDWDATPVNPDIDGSVVSHVSRNVSLLVVLVVVLVVCVVVVCLLVQPQHEEDAAQRSLGHCSQVSNCVVSVTPNYYYQQDDPDDDDDPPVVRGSRRNCVVVVVCVVVPPDDPPPPPPPPDPDDDDDDDDDDDDDDPDPPPPPPPPPVSVVVSVVVVVVVVVVVVVVVVVVVVVVVVVVVVVVVVVVVCVVVVPDDPVRVVVVVVVCVVPPPDPDD